Protein AF-K2FK42-F1 (afdb_monomer_lite)

Structure (mmCIF, N/CA/C/O backbone):
data_AF-K2FK42-F1
#
_entry.id   AF-K2FK42-F1
#
loop_
_atom_site.group_PDB
_atom_site.id
_atom_site.type_symbol
_atom_site.label_atom_id
_atom_site.label_alt_id
_atom_site.label_comp_id
_atom_site.label_asym_id
_atom_site.label_entity_id
_atom_site.label_seq_id
_atom_site.pdbx_PDB_ins_code
_atom_site.Cartn_x
_atom_site.Cartn_y
_atom_site.Cartn_z
_atom_site.occupancy
_atom_site.B_iso_or_equiv
_atom_site.auth_seq_id
_atom_site.auth_comp_id
_atom_site.auth_asym_id
_atom_site.auth_atom_id
_atom_site.pdbx_PDB_model_num
ATOM 1 N N . MET A 1 1 ? 27.858 84.133 11.901 1.00 58.75 1 MET A N 1
ATOM 2 C CA . MET A 1 1 ? 28.463 82.871 12.394 1.00 58.75 1 MET A CA 1
ATOM 3 C C . MET A 1 1 ? 27.565 81.641 12.184 1.00 58.75 1 MET A C 1
ATOM 5 O O . MET A 1 1 ? 28.055 80.639 11.686 1.00 58.75 1 MET A O 1
ATOM 9 N N . PHE A 1 2 ? 26.251 81.715 12.442 1.00 54.31 2 PHE A N 1
ATOM 10 C CA . PHE A 1 2 ? 25.315 80.573 12.348 1.00 54.31 2 PHE A CA 1
ATOM 11 C C . PHE A 1 2 ? 25.141 79.954 10.935 1.00 54.31 2 PHE A C 1
ATOM 13 O O . PHE A 1 2 ? 25.046 78.738 10.796 1.00 54.31 2 PHE A O 1
ATOM 20 N N . LYS A 1 3 ? 25.197 80.759 9.859 1.00 64.31 3 LYS A N 1
ATOM 21 C CA . LYS A 1 3 ? 25.095 80.268 8.462 1.00 64.31 3 LYS A CA 1
ATOM 22 C C . LYS A 1 3 ? 26.260 79.366 8.021 1.00 64.31 3 LYS A C 1
ATOM 24 O O . LYS A 1 3 ? 26.053 78.464 7.217 1.00 64.31 3 LYS A O 1
ATOM 29 N N . VAL A 1 4 ? 27.466 79.583 8.553 1.00 68.88 4 VAL A N 1
ATOM 30 C CA . VAL A 1 4 ? 28.652 78.774 8.204 1.00 68.88 4 VAL A CA 1
ATOM 31 C C . VAL A 1 4 ? 28.586 77.399 8.876 1.00 68.88 4 VAL A C 1
ATOM 33 O O . VAL A 1 4 ? 28.977 76.399 8.282 1.00 68.88 4 VAL A O 1
ATOM 36 N N . TRP A 1 5 ? 28.011 77.327 10.079 1.00 64.44 5 TRP A N 1
ATOM 37 C CA . TRP A 1 5 ? 27.830 76.072 10.811 1.00 64.44 5 TRP A CA 1
ATOM 38 C C . TRP A 1 5 ? 26.739 75.179 10.186 1.00 64.44 5 TRP A C 1
ATOM 40 O O . TRP A 1 5 ? 26.959 73.985 9.996 1.00 64.44 5 TRP A O 1
ATOM 50 N N . LEU A 1 6 ? 25.621 75.766 9.737 1.00 60.03 6 LEU A N 1
ATOM 51 C CA . LEU A 1 6 ? 24.547 75.047 9.025 1.00 60.03 6 LEU A CA 1
ATOM 52 C C . LEU A 1 6 ? 24.986 74.476 7.664 1.00 60.03 6 LEU A C 1
ATOM 54 O O . LEU A 1 6 ? 24.571 73.380 7.294 1.00 60.03 6 LEU A O 1
ATOM 58 N N . SER A 1 7 ? 25.867 75.177 6.942 1.00 66.06 7 SER A N 1
ATOM 59 C CA . SER A 1 7 ? 26.466 74.675 5.695 1.00 66.06 7 SER A CA 1
ATOM 60 C C . SER A 1 7 ? 27.327 73.424 5.933 1.00 66.06 7 SER A C 1
ATOM 62 O O . SER A 1 7 ? 27.249 72.447 5.188 1.00 66.06 7 SER A O 1
ATOM 64 N N . LYS A 1 8 ? 28.086 73.403 7.037 1.00 61.00 8 LYS A N 1
ATOM 65 C CA . LYS A 1 8 ? 28.980 72.288 7.378 1.00 61.00 8 LYS A CA 1
ATOM 66 C C . LYS A 1 8 ? 28.218 71.023 7.801 1.00 61.00 8 LYS A C 1
ATOM 68 O O . LYS A 1 8 ? 28.652 69.922 7.480 1.00 61.00 8 LYS A O 1
ATOM 73 N N . ILE A 1 9 ? 27.057 71.169 8.447 1.00 57.62 9 ILE A N 1
ATOM 74 C CA . ILE A 1 9 ? 26.177 70.040 8.805 1.00 57.62 9 ILE A CA 1
ATOM 75 C C . ILE A 1 9 ? 25.480 69.458 7.571 1.00 57.62 9 ILE A C 1
ATOM 77 O O . ILE A 1 9 ? 25.393 68.239 7.442 1.00 57.62 9 ILE A O 1
ATOM 81 N N . LYS A 1 10 ? 25.047 70.303 6.627 1.00 60.12 10 LYS A N 1
ATOM 82 C CA . LYS A 1 10 ? 24.381 69.841 5.401 1.00 60.12 10 LYS A CA 1
ATOM 83 C C . LYS A 1 10 ? 25.317 69.021 4.502 1.00 60.12 10 LYS A C 1
ATOM 85 O O . LYS A 1 10 ? 24.890 68.014 3.949 1.00 60.12 10 LYS A O 1
ATOM 90 N N . ASN A 1 11 ? 26.596 69.395 4.417 1.00 58.19 11 ASN A N 1
ATOM 91 C CA . ASN A 1 11 ? 27.578 68.638 3.632 1.00 58.19 11 ASN A CA 1
ATOM 92 C C . ASN A 1 11 ? 27.953 67.291 4.269 1.00 58.19 11 ASN A C 1
ATOM 94 O O . ASN A 1 11 ? 28.189 66.334 3.538 1.00 58.19 11 ASN A O 1
ATOM 98 N N . ASN A 1 12 ? 27.950 67.181 5.602 1.00 54.19 12 ASN A N 1
ATOM 99 C CA . ASN A 1 12 ? 28.181 65.898 6.273 1.00 54.19 12 ASN A CA 1
ATOM 100 C C . ASN A 1 12 ? 26.984 64.944 6.141 1.00 54.19 12 ASN A C 1
ATOM 102 O O . ASN A 1 12 ? 27.193 63.740 6.046 1.00 54.19 12 ASN A O 1
ATOM 106 N N . LEU A 1 13 ? 25.751 65.464 6.078 1.00 55.78 13 LEU A N 1
ATOM 107 C CA . LEU A 1 13 ? 24.554 64.642 5.868 1.00 55.78 13 LEU A CA 1
ATOM 108 C C . LEU A 1 13 ? 24.556 63.987 4.473 1.00 55.78 13 LEU A C 1
ATOM 110 O O . LEU A 1 13 ? 24.329 62.790 4.352 1.00 55.78 13 LEU A O 1
ATOM 114 N N . ILE A 1 14 ? 24.941 64.743 3.438 1.00 67.31 14 ILE A N 1
ATOM 115 C CA . ILE A 1 14 ? 25.047 64.239 2.056 1.00 67.31 14 ILE A CA 1
ATOM 116 C C . ILE A 1 14 ? 26.141 63.162 1.931 1.00 67.31 14 ILE A C 1
ATOM 118 O O . ILE A 1 14 ? 26.001 62.210 1.166 1.00 67.31 14 ILE A O 1
ATOM 122 N N . LEU A 1 15 ? 27.227 63.278 2.701 1.00 60.28 15 LEU A N 1
ATOM 123 C CA . LEU A 1 15 ? 28.328 62.309 2.689 1.00 60.28 15 LEU A CA 1
ATOM 124 C C . LEU A 1 15 ? 27.934 60.965 3.331 1.00 60.28 15 LEU A C 1
ATOM 126 O O . LEU A 1 15 ? 28.360 59.912 2.857 1.00 60.28 15 LEU A O 1
ATOM 130 N N . VAL A 1 16 ? 27.086 60.992 4.364 1.00 64.81 16 VAL A N 1
ATOM 131 C CA . VAL A 1 16 ? 26.538 59.785 5.012 1.00 64.81 16 VAL A CA 1
ATOM 132 C C . VAL A 1 16 ? 25.521 59.082 4.103 1.00 64.81 16 VAL A C 1
ATOM 134 O O . VAL A 1 16 ? 25.531 57.851 4.007 1.00 64.81 16 VAL A O 1
ATOM 137 N N . ASP A 1 17 ? 24.719 59.839 3.353 1.00 65.12 17 ASP A N 1
ATOM 138 C CA . ASP A 1 17 ? 23.766 59.275 2.390 1.00 65.12 17 ASP A CA 1
ATOM 139 C C . ASP A 1 17 ? 24.481 58.586 1.212 1.00 65.12 17 ASP A C 1
ATOM 141 O O . ASP A 1 17 ? 24.110 57.483 0.816 1.00 65.12 17 ASP A O 1
ATOM 145 N N .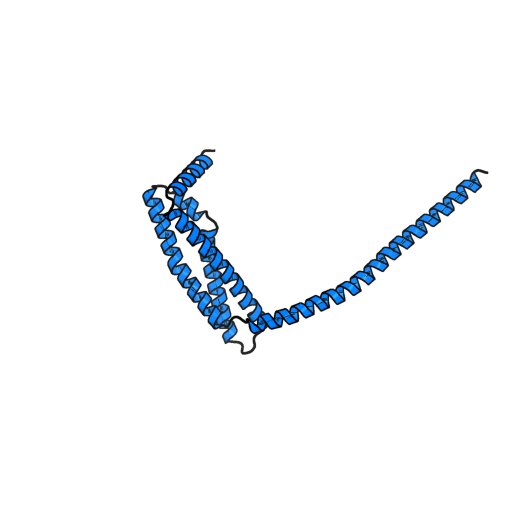 ILE A 1 18 ? 25.580 59.152 0.701 1.00 69.56 18 ILE A N 1
ATOM 146 C CA . ILE A 1 18 ? 26.355 58.526 -0.389 1.00 69.56 18 ILE A CA 1
ATOM 147 C C . ILE A 1 18 ? 27.071 57.249 0.084 1.00 69.56 18 ILE A C 1
ATOM 149 O O . ILE A 1 18 ? 27.090 56.250 -0.639 1.00 69.56 18 ILE A O 1
ATOM 153 N N . LEU A 1 19 ? 27.628 57.243 1.301 1.00 61.00 19 LEU A N 1
ATOM 154 C CA . LEU A 1 19 ? 28.293 56.059 1.860 1.00 61.00 19 LEU A CA 1
ATOM 155 C C . LEU A 1 19 ? 27.307 54.924 2.172 1.00 61.00 19 LEU A C 1
ATOM 157 O O . LEU A 1 19 ? 27.631 53.762 1.934 1.00 61.00 19 LEU A O 1
ATOM 161 N N . SER A 1 20 ? 26.096 55.239 2.641 1.00 64.81 20 SER A N 1
ATOM 162 C CA . SER A 1 20 ? 25.061 54.227 2.903 1.00 64.81 20 SER A CA 1
ATOM 163 C C . SER A 1 20 ? 24.497 53.614 1.616 1.00 64.81 20 SER A C 1
ATOM 165 O O . SER A 1 20 ? 24.328 52.395 1.542 1.00 64.81 20 SER A O 1
ATOM 167 N N . VAL A 1 21 ? 24.305 54.417 0.562 1.00 69.81 21 VAL A N 1
ATOM 168 C CA . VAL A 1 21 ? 23.895 53.927 -0.765 1.00 69.81 21 VAL A CA 1
ATOM 169 C C . VAL A 1 21 ? 24.997 53.078 -1.408 1.00 69.81 21 VAL A C 1
ATOM 171 O O . VAL A 1 21 ? 24.703 52.027 -1.979 1.00 69.81 21 VAL A O 1
ATOM 174 N N . GLY A 1 22 ? 26.269 53.463 -1.258 1.00 67.25 22 GLY A N 1
ATOM 175 C CA . GLY A 1 22 ? 27.410 52.662 -1.711 1.00 67.25 22 GLY A CA 1
ATOM 176 C C . GLY A 1 22 ? 27.521 51.311 -0.996 1.00 67.25 22 GLY A C 1
ATOM 177 O O . GLY A 1 22 ? 27.796 50.298 -1.638 1.00 67.25 22 GLY A O 1
ATOM 178 N N . PHE A 1 23 ? 27.240 51.267 0.311 1.00 58.00 23 PHE A N 1
ATOM 179 C CA . PHE A 1 23 ? 27.253 50.028 1.096 1.00 58.00 23 PHE A CA 1
ATOM 180 C C . PHE A 1 23 ? 26.087 49.097 0.728 1.00 58.00 23 PHE A C 1
ATOM 182 O O . PHE A 1 23 ? 26.283 47.889 0.608 1.00 58.00 23 PHE A O 1
ATOM 189 N N . LEU A 1 24 ? 24.894 49.646 0.466 1.00 62.97 24 LEU A N 1
ATOM 190 C CA . LEU A 1 24 ? 23.736 48.877 -0.006 1.00 62.97 24 LEU A CA 1
ATOM 191 C C . LEU A 1 24 ? 23.936 48.336 -1.427 1.00 62.97 24 LEU A C 1
ATOM 193 O O . LEU A 1 24 ? 23.631 47.173 -1.676 1.00 62.97 24 LEU A O 1
ATOM 197 N N . LEU A 1 25 ? 24.508 49.126 -2.342 1.00 60.31 25 LEU A N 1
ATOM 198 C CA . LEU A 1 25 ? 24.865 48.652 -3.684 1.00 60.31 25 LEU A CA 1
ATOM 199 C C . LEU A 1 25 ? 25.958 47.580 -3.625 1.00 60.31 25 LEU A C 1
ATOM 201 O O . LEU A 1 25 ? 25.828 46.551 -4.280 1.00 60.31 25 LEU A O 1
ATOM 205 N N . GLY A 1 26 ? 26.987 47.762 -2.793 1.00 61.75 26 GLY A N 1
ATOM 206 C CA . GLY A 1 26 ? 28.015 46.745 -2.562 1.00 61.75 26 GLY A CA 1
ATOM 207 C C . GLY A 1 26 ? 27.447 45.439 -1.996 1.00 61.75 26 GLY A C 1
ATOM 208 O O . GLY A 1 26 ? 27.859 44.361 -2.417 1.00 61.75 26 GLY A O 1
ATOM 209 N N . TYR A 1 27 ? 26.453 45.517 -1.106 1.00 57.97 27 TYR A N 1
ATOM 210 C CA . TYR A 1 27 ? 25.783 44.342 -0.543 1.00 57.97 27 TYR A CA 1
ATOM 211 C C . TYR A 1 27 ? 24.894 43.631 -1.575 1.00 57.97 27 TYR A C 1
ATOM 213 O O . TYR A 1 27 ? 24.936 42.410 -1.671 1.00 57.97 27 TYR A O 1
ATOM 221 N N . VAL A 1 28 ? 24.149 44.377 -2.402 1.00 60.56 28 VAL A N 1
ATOM 222 C CA . VAL A 1 28 ? 23.282 43.820 -3.459 1.00 60.56 28 VAL A CA 1
ATOM 223 C C . VAL A 1 28 ? 24.096 43.190 -4.597 1.00 60.56 28 VAL A C 1
ATOM 225 O O . VAL A 1 28 ? 23.759 42.098 -5.050 1.00 60.56 28 VAL A O 1
ATOM 228 N N . PHE A 1 29 ? 25.197 43.820 -5.022 1.00 54.62 29 PHE A N 1
ATOM 229 C CA . PHE A 1 29 ? 26.087 43.275 -6.057 1.00 54.62 29 PHE A CA 1
ATOM 230 C C . PHE A 1 29 ? 27.025 42.171 -5.537 1.00 54.62 29 PHE A C 1
ATOM 232 O O . PHE A 1 29 ? 27.424 41.298 -6.303 1.00 54.62 29 PHE A O 1
ATOM 239 N N . GLY A 1 30 ? 27.364 42.168 -4.244 1.00 52.56 30 GLY A N 1
ATOM 240 C CA . GLY A 1 30 ? 28.143 41.094 -3.619 1.00 52.56 30 GLY A CA 1
ATOM 241 C C . GLY A 1 30 ? 27.338 39.807 -3.399 1.00 52.56 30 GLY A C 1
ATOM 242 O O . GLY A 1 30 ? 27.891 38.712 -3.499 1.00 52.56 30 GLY A O 1
ATOM 243 N N . TYR A 1 31 ? 26.027 39.918 -3.148 1.00 53.06 31 TYR A N 1
ATOM 244 C CA . TYR A 1 31 ? 25.146 38.764 -2.924 1.00 53.06 31 TYR A CA 1
ATOM 245 C C . TYR A 1 31 ? 24.837 37.983 -4.209 1.00 53.06 31 TYR A C 1
ATOM 247 O O . TYR A 1 31 ? 24.724 36.758 -4.160 1.00 53.06 31 TYR A O 1
ATOM 255 N N . SER A 1 32 ? 24.741 38.654 -5.362 1.00 53.81 32 SER A N 1
ATOM 256 C CA . SER A 1 32 ? 24.444 37.985 -6.637 1.00 53.81 32 SER A CA 1
ATOM 257 C C . SER A 1 32 ? 25.579 37.057 -7.081 1.00 53.81 32 SER A C 1
ATOM 259 O O . SER A 1 32 ? 25.332 35.910 -7.440 1.00 53.81 32 SER A O 1
ATOM 261 N N . HIS A 1 33 ? 26.835 37.491 -6.945 1.00 53.12 33 HIS A N 1
ATOM 262 C CA . HIS A 1 33 ? 27.987 36.695 -7.380 1.00 53.12 33 HIS A CA 1
ATOM 263 C C . HIS A 1 33 ? 28.309 35.512 -6.440 1.00 53.12 33 HIS A C 1
ATOM 265 O O . HIS A 1 33 ? 28.909 34.519 -6.865 1.00 53.12 33 HIS A O 1
ATOM 271 N N . PHE A 1 34 ? 27.905 35.596 -5.165 1.00 49.03 34 PHE A N 1
ATOM 272 C CA . PHE A 1 34 ? 28.022 34.501 -4.194 1.00 49.03 34 PHE A CA 1
ATOM 273 C C . PHE A 1 34 ? 26.945 33.423 -4.412 1.00 49.03 34 PHE A C 1
ATOM 275 O O . PHE A 1 34 ? 27.245 32.232 -4.316 1.00 49.03 34 PHE A O 1
ATOM 282 N N . PHE A 1 35 ? 25.717 33.821 -4.768 1.00 49.38 35 PHE A N 1
ATOM 283 C CA . PHE A 1 35 ? 24.639 32.884 -5.104 1.00 49.38 35 PHE A CA 1
ATOM 284 C C . PHE A 1 35 ? 24.876 32.155 -6.430 1.00 49.38 35 PHE A C 1
ATOM 286 O O . PHE A 1 35 ? 24.636 30.949 -6.492 1.00 49.38 35 PHE A O 1
ATOM 293 N N . ASP A 1 36 ? 25.422 32.828 -7.446 1.00 56.00 36 ASP A N 1
ATOM 294 C CA . ASP A 1 36 ? 25.723 32.180 -8.728 1.00 56.00 36 ASP A CA 1
ATOM 295 C C . ASP A 1 36 ? 26.762 31.058 -8.561 1.00 56.00 36 ASP A C 1
ATOM 297 O O . ASP A 1 36 ? 26.517 29.928 -8.982 1.00 56.00 36 ASP A O 1
ATOM 301 N N . ASN A 1 37 ? 27.858 31.294 -7.832 1.00 51.81 37 ASN A N 1
ATOM 302 C CA . ASN A 1 37 ? 28.892 30.270 -7.630 1.00 51.81 37 ASN A CA 1
ATOM 303 C C . ASN A 1 37 ? 28.492 29.149 -6.649 1.00 51.81 37 ASN A C 1
ATOM 305 O O . ASN A 1 37 ? 28.916 28.006 -6.838 1.00 51.81 37 ASN A O 1
ATOM 309 N N . MET A 1 38 ? 27.666 29.422 -5.627 1.00 51.03 38 MET A N 1
ATOM 310 C CA . MET A 1 38 ? 27.111 28.352 -4.780 1.00 51.03 38 MET A CA 1
ATOM 311 C C . MET A 1 38 ? 26.075 27.503 -5.524 1.00 51.03 38 MET A C 1
ATOM 313 O O . MET A 1 38 ? 26.017 26.294 -5.298 1.00 51.03 38 MET A O 1
ATOM 317 N N . SER A 1 39 ? 25.281 28.101 -6.419 1.00 56.09 39 SER A N 1
ATOM 318 C CA . SER A 1 39 ? 24.260 27.372 -7.177 1.00 56.09 39 SER A CA 1
ATOM 319 C C . SER A 1 39 ? 24.873 26.329 -8.115 1.00 56.09 39 SER A C 1
ATOM 321 O O . SER A 1 39 ? 24.405 25.193 -8.141 1.00 56.09 39 SER A O 1
ATOM 323 N N . VAL A 1 40 ? 25.971 26.660 -8.806 1.00 58.00 40 VAL A N 1
ATOM 324 C CA . VAL A 1 40 ? 26.637 25.744 -9.748 1.00 58.00 40 VAL A CA 1
ATOM 325 C C . VAL A 1 40 ? 27.282 24.568 -9.008 1.00 58.00 40 VAL A C 1
ATOM 327 O O . VAL A 1 40 ? 27.047 23.416 -9.368 1.00 58.00 40 VAL A O 1
ATOM 330 N N . HIS A 1 41 ? 27.993 24.819 -7.903 1.00 59.44 41 HIS A N 1
ATOM 331 C CA . HIS A 1 41 ? 28.591 23.743 -7.105 1.00 59.44 41 HIS A CA 1
ATOM 332 C C . HIS A 1 41 ? 27.553 22.858 -6.398 1.00 59.44 41 HIS A C 1
ATOM 334 O O . HIS A 1 41 ? 27.746 21.646 -6.302 1.00 59.44 41 HIS A O 1
ATOM 340 N N . PHE A 1 42 ? 26.443 23.426 -5.917 1.00 58.78 42 PHE A N 1
ATOM 341 C CA . PHE A 1 42 ? 25.361 22.647 -5.312 1.00 58.78 42 PHE A CA 1
ATOM 342 C C . PHE A 1 42 ? 24.630 21.788 -6.353 1.00 58.78 42 PHE A C 1
ATOM 344 O O . PHE A 1 42 ? 24.326 20.625 -6.084 1.00 58.78 42 PHE A O 1
ATOM 351 N N . LEU A 1 43 ? 24.409 22.319 -7.561 1.00 57.41 43 LEU A N 1
ATOM 352 C CA . LEU A 1 43 ? 23.848 21.559 -8.677 1.00 57.41 43 LEU A CA 1
ATOM 353 C C . LEU A 1 43 ? 24.774 20.419 -9.105 1.00 57.41 43 LEU A C 1
ATOM 355 O O . LEU A 1 43 ? 24.288 19.308 -9.294 1.00 57.41 43 LEU A O 1
ATOM 359 N N . ASP A 1 44 ? 26.087 20.633 -9.173 1.00 66.69 44 ASP A N 1
ATOM 360 C CA . ASP A 1 44 ? 27.042 19.571 -9.511 1.00 66.69 44 ASP A CA 1
ATOM 361 C C . ASP A 1 44 ? 27.084 18.462 -8.453 1.00 66.69 44 ASP A C 1
ATOM 363 O O . ASP A 1 44 ? 27.107 17.279 -8.802 1.00 66.69 44 ASP A O 1
ATOM 367 N N . VAL A 1 45 ? 27.002 18.814 -7.164 1.00 66.81 45 VAL A N 1
ATOM 368 C CA . VAL A 1 45 ? 26.885 17.844 -6.060 1.00 66.81 45 VAL A CA 1
ATOM 369 C C . VAL A 1 45 ? 25.561 17.076 -6.141 1.00 66.81 45 VAL A C 1
ATOM 371 O O . VAL A 1 45 ? 25.549 15.854 -5.981 1.00 66.81 45 VAL A O 1
ATOM 374 N N . ILE A 1 46 ? 24.445 17.743 -6.452 1.00 61.00 46 ILE A N 1
ATOM 375 C CA . ILE A 1 46 ? 23.153 17.077 -6.682 1.00 61.00 46 ILE A CA 1
ATOM 376 C C . ILE A 1 46 ? 23.226 16.147 -7.896 1.00 61.00 46 ILE A C 1
ATOM 378 O O . ILE A 1 46 ? 22.752 15.017 -7.822 1.00 61.00 46 ILE A O 1
ATOM 382 N N . ILE A 1 47 ? 23.842 16.574 -8.999 1.00 65.50 47 ILE A N 1
ATOM 383 C CA . ILE A 1 47 ? 23.976 15.778 -10.224 1.00 65.50 47 ILE A CA 1
ATOM 384 C C . ILE A 1 47 ? 24.882 14.563 -9.985 1.00 65.50 47 ILE A C 1
ATOM 386 O O . ILE A 1 47 ? 24.575 13.470 -10.467 1.00 65.50 47 ILE A O 1
ATOM 390 N N . GLN A 1 48 ? 25.969 14.703 -9.220 1.00 68.38 48 GLN A N 1
ATOM 391 C CA . GLN A 1 48 ? 26.816 13.573 -8.822 1.00 68.38 48 GLN A CA 1
ATOM 392 C C . GLN A 1 48 ? 26.057 12.585 -7.933 1.00 68.38 48 GLN A C 1
ATOM 394 O O . GLN A 1 48 ? 26.084 11.380 -8.196 1.00 68.38 48 GLN A O 1
ATOM 399 N N . ASN A 1 49 ? 25.316 13.087 -6.943 1.00 65.50 49 ASN A N 1
ATOM 400 C CA . ASN A 1 49 ? 24.478 12.255 -6.086 1.00 65.50 49 ASN A CA 1
ATOM 401 C C . ASN A 1 49 ? 23.366 11.563 -6.886 1.00 65.50 49 ASN A C 1
ATOM 403 O O . ASN A 1 49 ? 23.117 10.382 -6.675 1.00 65.50 49 ASN A O 1
ATOM 407 N N . LEU A 1 50 ? 22.767 12.233 -7.876 1.00 62.44 50 LEU A N 1
ATOM 408 C CA . LEU A 1 50 ? 21.793 11.644 -8.79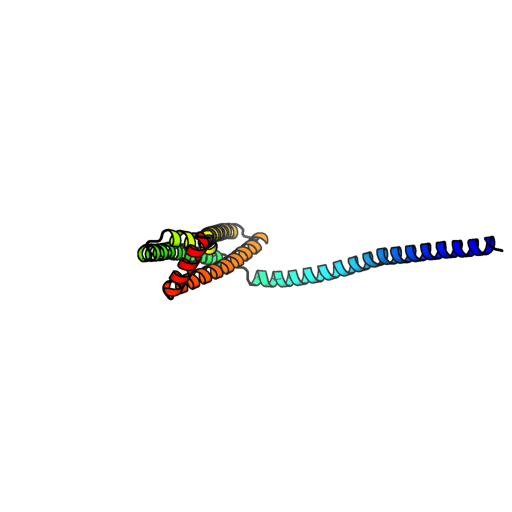8 1.00 62.44 50 LEU A CA 1
ATOM 409 C C . LEU A 1 50 ? 22.405 10.553 -9.683 1.00 62.44 50 LEU A C 1
ATOM 411 O O . LEU A 1 50 ? 21.727 9.571 -9.974 1.00 62.44 50 LEU A O 1
ATOM 415 N N . LYS A 1 51 ? 23.671 10.676 -10.105 1.00 65.69 51 LYS A N 1
ATOM 416 C CA . LYS A 1 51 ? 24.366 9.622 -10.868 1.00 65.69 51 LYS A CA 1
ATOM 417 C C . LYS A 1 51 ? 24.620 8.379 -10.015 1.00 65.69 51 LYS A C 1
ATOM 419 O O . LYS A 1 51 ? 24.367 7.273 -10.491 1.00 65.69 51 LYS A O 1
ATOM 424 N N . LEU A 1 52 ? 25.050 8.553 -8.763 1.00 62.06 52 LEU A N 1
ATOM 425 C CA . LEU A 1 52 ? 25.177 7.448 -7.805 1.00 62.06 52 LEU A CA 1
ATOM 426 C C . LEU A 1 52 ? 23.812 6.811 -7.511 1.00 62.06 52 LEU A C 1
ATOM 428 O O . LEU A 1 52 ? 23.680 5.589 -7.556 1.00 62.06 52 LEU A O 1
ATOM 432 N N . PHE A 1 53 ? 22.777 7.631 -7.317 1.00 62.62 53 PHE A N 1
ATOM 433 C CA . PHE A 1 53 ? 21.411 7.166 -7.088 1.00 62.62 53 PHE A CA 1
ATOM 434 C C . PHE A 1 53 ? 20.865 6.399 -8.297 1.00 62.62 53 PHE A C 1
ATOM 436 O O . PHE A 1 53 ? 20.300 5.324 -8.141 1.00 62.62 53 PHE A O 1
ATOM 443 N N . LYS A 1 54 ? 21.112 6.878 -9.521 1.00 63.09 54 LYS A N 1
ATOM 444 C CA . LYS A 1 54 ? 20.746 6.178 -10.759 1.00 63.09 54 LYS A CA 1
ATOM 445 C C . LYS A 1 54 ? 21.452 4.823 -10.875 1.00 63.09 54 LYS A C 1
ATOM 447 O O . LYS A 1 54 ? 20.818 3.864 -11.298 1.00 63.09 54 LYS A O 1
ATOM 452 N N . GLY A 1 55 ? 22.721 4.727 -10.471 1.00 61.59 55 GLY A N 1
ATOM 453 C CA . GLY A 1 55 ? 23.455 3.457 -10.420 1.00 61.59 55 GLY A CA 1
ATOM 454 C C . GLY A 1 55 ? 22.811 2.442 -9.471 1.00 61.59 55 GLY A C 1
ATOM 455 O O . GLY A 1 55 ? 22.587 1.297 -9.856 1.00 61.59 55 GLY A O 1
ATOM 456 N N . ILE A 1 56 ? 22.426 2.883 -8.270 1.00 62.78 56 ILE A N 1
ATOM 457 C CA . ILE A 1 56 ? 21.716 2.046 -7.288 1.00 62.78 56 ILE A CA 1
ATOM 458 C C . ILE A 1 56 ? 20.325 1.647 -7.810 1.00 62.78 56 ILE A C 1
ATOM 460 O O . ILE A 1 56 ? 19.947 0.481 -7.727 1.00 62.78 56 ILE A O 1
ATOM 464 N N . LEU A 1 57 ? 19.578 2.579 -8.409 1.00 58.91 57 LEU A N 1
ATOM 465 C CA . LEU A 1 57 ? 18.230 2.327 -8.933 1.00 58.91 57 LEU A CA 1
ATOM 466 C C . LEU A 1 57 ? 18.201 1.339 -10.107 1.00 58.91 57 LEU A C 1
ATOM 468 O O . LEU A 1 57 ? 17.222 0.612 -10.251 1.00 58.91 57 LEU A O 1
ATOM 472 N N . VAL A 1 58 ? 19.244 1.315 -10.944 1.00 60.75 58 VAL A N 1
ATOM 473 C CA . VAL A 1 58 ? 19.375 0.336 -12.038 1.00 60.75 58 VAL A CA 1
ATOM 474 C C . VAL A 1 58 ? 19.751 -1.041 -11.489 1.00 60.75 58 VAL A C 1
ATOM 476 O O . VAL A 1 58 ? 19.245 -2.048 -11.973 1.00 60.75 58 VAL A O 1
ATOM 479 N N . MET A 1 59 ? 20.589 -1.099 -10.450 1.00 57.66 59 MET A N 1
ATOM 480 C CA . MET A 1 59 ? 20.977 -2.364 -9.818 1.00 57.66 59 MET A CA 1
ATOM 481 C C . MET A 1 59 ? 19.816 -3.023 -9.052 1.00 57.66 59 MET A C 1
ATOM 483 O O . MET A 1 59 ? 19.745 -4.246 -8.987 1.00 57.66 59 MET A O 1
ATOM 487 N N . PHE A 1 60 ? 18.888 -2.220 -8.522 1.00 58.56 60 PHE A N 1
ATOM 488 C CA . PHE A 1 60 ? 17.680 -2.669 -7.818 1.00 58.56 60 PHE A CA 1
ATOM 489 C C . PHE A 1 60 ? 16.401 -2.514 -8.651 1.00 58.56 60 PHE A C 1
ATOM 491 O O . PHE A 1 60 ? 15.318 -2.328 -8.097 1.00 58.56 60 PHE A O 1
ATOM 498 N N . GLN A 1 61 ? 16.497 -2.556 -9.981 1.00 64.69 61 GLN A N 1
ATOM 499 C CA . GLN A 1 61 ? 15.316 -2.400 -10.820 1.00 64.69 61 GLN A CA 1
ATOM 500 C C . GLN A 1 61 ? 14.301 -3.520 -10.513 1.00 64.69 61 GLN A C 1
ATOM 502 O O . GLN A 1 61 ? 14.653 -4.697 -10.633 1.00 64.69 61 GLN A O 1
ATOM 507 N N . PRO A 1 62 ? 13.049 -3.186 -10.137 1.00 64.94 62 PRO A N 1
ATOM 508 C CA . PRO A 1 62 ? 12.026 -4.193 -9.898 1.00 64.94 62 PRO A CA 1
ATOM 509 C C . PRO A 1 62 ? 11.840 -5.020 -11.171 1.00 64.94 62 PRO A C 1
ATOM 511 O O . PRO A 1 62 ? 11.472 -4.475 -12.218 1.00 64.94 62 PRO A O 1
ATOM 514 N N . ASN A 1 63 ? 12.140 -6.321 -11.099 1.00 70.94 63 ASN A N 1
ATOM 515 C CA . ASN A 1 63 ? 11.910 -7.238 -12.212 1.00 70.94 63 ASN A CA 1
ATOM 516 C C . ASN A 1 63 ? 10.415 -7.158 -12.568 1.00 70.94 63 ASN A C 1
ATOM 518 O O . ASN A 1 63 ? 9.590 -7.161 -11.656 1.00 70.94 63 ASN A O 1
ATOM 522 N N . PRO A 1 64 ? 10.009 -7.086 -13.844 1.00 72.00 64 PRO A N 1
ATOM 523 C CA . PRO A 1 64 ? 8.600 -7.200 -14.189 1.00 72.00 64 PRO A CA 1
ATOM 524 C C . PRO A 1 64 ? 7.896 -8.396 -13.523 1.00 72.00 64 PRO A C 1
ATOM 526 O O . PRO A 1 64 ? 6.681 -8.329 -13.345 1.00 72.00 64 PRO A O 1
ATOM 529 N N . ASP A 1 65 ? 8.585 -9.488 -13.165 1.00 78.56 65 ASP A N 1
ATOM 530 C CA . ASP A 1 65 ? 7.971 -10.609 -12.425 1.00 78.56 65 ASP A CA 1
ATOM 531 C C . ASP A 1 65 ? 7.514 -10.195 -11.016 1.00 78.56 65 ASP A C 1
ATOM 533 O O . ASP A 1 65 ? 6.421 -10.560 -10.593 1.00 78.56 65 ASP A O 1
ATOM 537 N N . PHE A 1 66 ? 8.254 -9.294 -10.361 1.00 80.94 66 PHE A N 1
ATOM 538 C CA . PHE A 1 66 ? 7.875 -8.712 -9.072 1.00 80.94 66 PHE A CA 1
ATOM 539 C C . PHE A 1 66 ? 6.536 -7.961 -9.138 1.00 80.94 66 PHE A C 1
ATOM 541 O O . PHE A 1 66 ? 5.746 -8.035 -8.203 1.00 80.94 66 PHE A O 1
ATOM 548 N N . LEU A 1 67 ? 6.235 -7.265 -10.244 1.00 82.25 67 LEU A N 1
ATOM 549 C CA . LEU A 1 67 ? 4.941 -6.582 -10.408 1.00 82.25 67 LEU A CA 1
ATOM 550 C C . LEU A 1 67 ? 3.770 -7.579 -10.437 1.00 82.25 67 LEU A C 1
ATOM 552 O O . LEU A 1 67 ? 2.691 -7.278 -9.928 1.00 82.25 67 LEU A O 1
ATOM 556 N N . SER A 1 68 ? 3.987 -8.768 -11.011 1.00 83.56 68 SER A N 1
ATOM 557 C CA . SER A 1 68 ? 2.993 -9.845 -11.014 1.00 83.56 68 SER A CA 1
ATOM 558 C C . SER A 1 68 ? 2.805 -10.432 -9.616 1.00 83.56 68 SER A C 1
ATOM 560 O O . SER A 1 68 ? 1.670 -10.661 -9.201 1.00 83.56 68 SER A O 1
ATOM 562 N N . ASP A 1 69 ? 3.898 -10.631 -8.878 1.00 84.44 69 ASP A N 1
ATOM 563 C CA . ASP A 1 69 ? 3.857 -11.132 -7.501 1.00 84.44 69 ASP A CA 1
ATOM 564 C C . ASP A 1 69 ? 3.124 -10.160 -6.567 1.00 84.44 69 ASP A C 1
ATOM 566 O O . ASP A 1 69 ? 2.297 -10.582 -5.757 1.00 84.44 69 ASP A O 1
ATOM 570 N N . VAL A 1 70 ? 3.365 -8.852 -6.721 1.00 86.25 70 VAL A N 1
ATOM 571 C CA . VAL A 1 70 ? 2.645 -7.793 -5.997 1.00 86.25 70 VAL A CA 1
ATOM 572 C C . VAL A 1 70 ? 1.147 -7.866 -6.279 1.00 86.25 70 VAL A C 1
ATOM 574 O O . VAL A 1 70 ? 0.355 -7.940 -5.340 1.00 86.25 70 VAL A O 1
ATOM 577 N N . ALA A 1 71 ? 0.748 -7.913 -7.554 1.00 86.88 71 ALA A N 1
ATOM 578 C CA . ALA A 1 71 ? -0.661 -7.994 -7.927 1.00 86.88 71 ALA A CA 1
ATOM 579 C C . ALA A 1 71 ? -1.333 -9.267 -7.379 1.00 86.88 71 ALA A C 1
ATOM 581 O O . ALA A 1 71 ? -2.456 -9.208 -6.876 1.00 86.88 71 ALA A O 1
ATOM 582 N N . ALA A 1 72 ? -0.643 -10.412 -7.433 1.00 87.81 72 ALA A N 1
ATOM 583 C CA . ALA A 1 72 ? -1.141 -11.677 -6.900 1.00 87.81 72 ALA A CA 1
ATOM 584 C C . ALA A 1 72 ? -1.299 -11.641 -5.371 1.00 87.81 72 ALA A C 1
ATOM 586 O O . ALA A 1 72 ? -2.333 -12.064 -4.848 1.00 87.81 72 ALA A O 1
ATOM 587 N N . PHE A 1 73 ? -0.309 -11.102 -4.652 1.00 88.44 73 PHE A N 1
ATOM 588 C CA . PHE A 1 73 ? -0.377 -10.932 -3.202 1.00 88.44 73 PHE A CA 1
ATOM 589 C C . PHE A 1 73 ? -1.533 -10.015 -2.801 1.00 88.44 73 PHE A C 1
ATOM 591 O O . PHE A 1 73 ? -2.328 -10.368 -1.932 1.00 88.44 73 PHE A O 1
ATOM 598 N N . GLU A 1 74 ? -1.664 -8.853 -3.438 1.00 85.88 74 GLU A N 1
ATOM 599 C CA . GLU A 1 74 ? -2.725 -7.900 -3.114 1.00 85.88 74 GLU A CA 1
ATOM 600 C C . GLU A 1 74 ? -4.110 -8.465 -3.424 1.00 85.88 74 GLU A C 1
ATOM 602 O O . GLU A 1 74 ? -5.019 -8.323 -2.607 1.00 85.88 74 GLU A O 1
ATOM 607 N N . ALA A 1 75 ? -4.266 -9.179 -4.541 1.00 88.06 75 ALA A N 1
ATOM 608 C CA . ALA A 1 75 ? -5.504 -9.881 -4.860 1.00 88.06 75 ALA A CA 1
ATOM 609 C C . ALA A 1 75 ? -5.854 -10.935 -3.797 1.00 88.06 75 ALA A C 1
ATO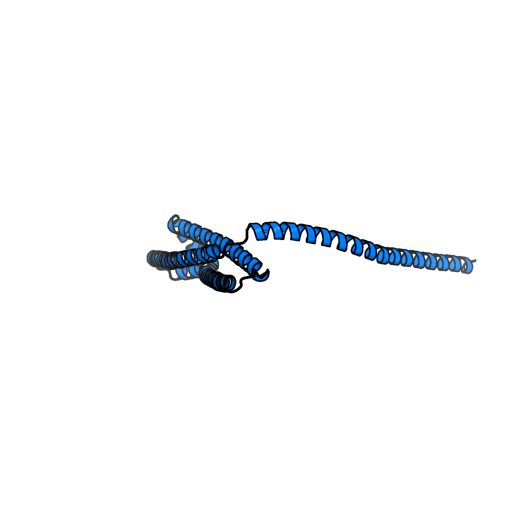M 611 O O . ALA A 1 75 ? -7.008 -11.019 -3.371 1.00 88.06 75 ALA A O 1
ATOM 612 N N . ALA A 1 76 ? -4.865 -11.697 -3.315 1.00 88.44 76 ALA A N 1
ATOM 613 C CA . ALA A 1 76 ? -5.064 -12.649 -2.227 1.00 88.44 76 ALA A CA 1
ATOM 614 C C . ALA A 1 76 ? -5.476 -11.941 -0.927 1.00 88.44 76 ALA A C 1
ATOM 616 O O . ALA A 1 76 ? -6.426 -12.366 -0.269 1.00 88.44 76 ALA A O 1
ATOM 617 N N . VAL A 1 77 ? -4.826 -10.828 -0.574 1.00 85.88 77 VAL A N 1
ATOM 618 C CA . VAL A 1 77 ? -5.207 -10.039 0.603 1.00 85.88 77 VAL A CA 1
ATOM 619 C C . VAL A 1 77 ? -6.643 -9.545 0.482 1.00 85.88 77 VAL A C 1
ATOM 621 O O . VAL A 1 77 ? -7.401 -9.705 1.430 1.00 85.88 77 VAL A O 1
ATOM 624 N N . VAL A 1 78 ? -7.051 -8.993 -0.661 1.00 85.38 78 VAL A N 1
ATOM 625 C CA . VAL A 1 78 ? -8.439 -8.560 -0.891 1.00 85.38 78 VAL A CA 1
ATOM 626 C C . VAL A 1 78 ? -9.408 -9.733 -0.702 1.00 85.38 78 VAL A C 1
ATOM 628 O O . VAL A 1 78 ? -10.406 -9.596 0.009 1.00 85.38 78 VAL A O 1
ATOM 631 N N . ALA A 1 79 ? -9.087 -10.894 -1.279 1.00 87.31 79 ALA A N 1
ATOM 632 C CA . ALA A 1 79 ? -9.917 -12.092 -1.214 1.00 87.31 79 ALA A CA 1
ATOM 633 C C . ALA A 1 79 ? -10.085 -12.647 0.210 1.00 87.31 79 ALA A C 1
ATOM 635 O O . ALA A 1 79 ? -11.138 -13.198 0.515 1.00 87.31 79 ALA A O 1
ATOM 636 N N . PHE A 1 80 ? -9.091 -12.490 1.089 1.00 83.62 80 PHE A N 1
ATOM 637 C CA . PHE A 1 80 ? -9.184 -12.941 2.483 1.00 83.62 80 PHE A CA 1
ATOM 638 C C . PHE A 1 80 ? -9.708 -11.867 3.434 1.00 83.62 80 PHE A C 1
ATOM 640 O O . PHE A 1 80 ? -10.555 -12.138 4.285 1.00 83.62 80 PHE A O 1
ATOM 647 N N . LEU A 1 81 ? -9.199 -10.646 3.313 1.00 81.62 81 LEU A N 1
ATOM 648 C CA . LEU A 1 81 ? -9.437 -9.579 4.275 1.00 81.62 81 LEU A CA 1
ATOM 649 C C . LEU A 1 81 ? -10.873 -9.057 4.190 1.00 81.62 81 LEU A C 1
ATOM 651 O O . LEU A 1 81 ? -11.462 -8.765 5.228 1.00 81.62 81 LEU A O 1
ATOM 655 N N . ILE A 1 82 ? -11.458 -8.981 2.986 1.00 80.31 82 ILE A N 1
ATOM 656 C CA . ILE A 1 82 ? -12.843 -8.522 2.825 1.00 80.31 82 ILE A CA 1
ATOM 657 C C . ILE A 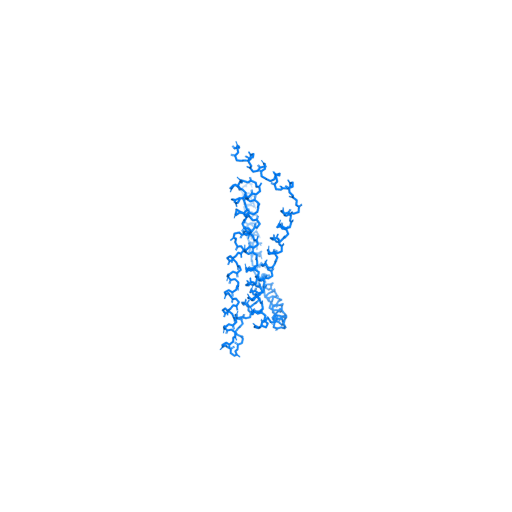1 82 ? -13.823 -9.490 3.506 1.00 80.31 82 ILE A C 1
ATOM 659 O O . ILE A 1 82 ? -14.515 -9.034 4.421 1.00 80.31 82 ILE A O 1
ATOM 663 N N . PRO A 1 83 ? -13.874 -10.800 3.173 1.00 80.50 83 PRO A N 1
ATOM 664 C CA . PRO A 1 83 ? -14.792 -11.723 3.844 1.00 80.50 83 PRO A CA 1
ATOM 665 C C . PRO A 1 83 ? -14.576 -11.777 5.353 1.00 80.50 83 PRO A C 1
ATOM 667 O O . PRO A 1 83 ? -15.540 -11.726 6.112 1.00 80.50 83 PRO A O 1
ATOM 670 N N . LEU A 1 84 ? -13.315 -11.800 5.795 1.00 78.88 84 LEU A N 1
ATOM 671 C CA . LEU A 1 84 ? -12.976 -11.834 7.214 1.00 78.88 84 LEU A CA 1
ATOM 672 C C . LEU A 1 84 ? -13.463 -10.575 7.945 1.00 78.88 84 LEU A C 1
ATOM 674 O O . LEU A 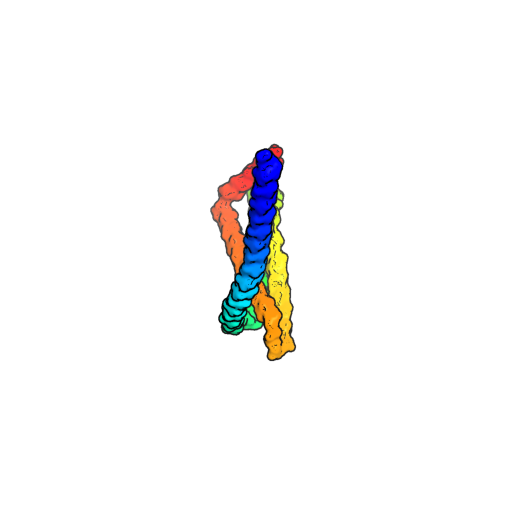1 84 ? -14.008 -10.668 9.043 1.00 78.88 84 LEU A O 1
ATOM 678 N N . SER A 1 85 ? -13.317 -9.397 7.332 1.00 75.56 85 SER A N 1
ATOM 679 C CA . SER A 1 85 ? -13.828 -8.152 7.908 1.00 75.56 85 SER A CA 1
ATOM 680 C C . SER A 1 85 ? -15.352 -8.178 8.061 1.00 75.56 85 SER A C 1
ATOM 682 O O . SER A 1 85 ? -15.855 -7.820 9.124 1.00 75.56 85 SER A O 1
ATOM 684 N N . ILE A 1 86 ? -16.077 -8.683 7.056 1.00 77.81 86 ILE A N 1
ATOM 685 C CA . ILE A 1 86 ? -17.539 -8.815 7.085 1.00 77.81 86 ILE A CA 1
ATOM 686 C C . ILE A 1 86 ? -17.967 -9.814 8.166 1.00 77.81 86 ILE A C 1
ATOM 688 O O . ILE A 1 86 ? -18.875 -9.523 8.941 1.00 77.81 86 ILE A O 1
ATOM 692 N N . GLU A 1 87 ? -17.293 -10.961 8.271 1.00 79.12 87 GLU A N 1
ATOM 693 C CA . GLU A 1 87 ? -17.594 -11.984 9.278 1.00 79.12 87 GLU A CA 1
ATOM 694 C C . GLU A 1 87 ? -17.415 -11.450 10.705 1.00 79.12 87 GLU A C 1
ATOM 696 O O . GLU A 1 87 ? -18.269 -11.664 11.569 1.00 79.12 87 GLU A O 1
ATOM 701 N N . ILE A 1 88 ? -16.325 -10.720 10.961 1.00 74.25 88 ILE A N 1
ATOM 702 C CA . ILE A 1 88 ? -16.067 -10.113 12.271 1.00 74.25 88 ILE A CA 1
ATOM 703 C C . ILE A 1 88 ? -17.143 -9.080 12.599 1.00 74.25 88 ILE A C 1
ATOM 705 O O . ILE A 1 88 ? -17.686 -9.107 13.704 1.00 74.25 88 ILE A O 1
ATOM 709 N N . ILE A 1 89 ? -17.478 -8.200 11.650 1.00 71.38 89 ILE A N 1
ATOM 710 C CA . ILE A 1 89 ? -18.538 -7.200 11.828 1.00 71.38 89 ILE A CA 1
ATOM 711 C C . ILE A 1 89 ? -19.868 -7.895 12.133 1.00 71.38 89 ILE A C 1
ATOM 713 O O . ILE A 1 89 ? -20.541 -7.509 13.086 1.00 71.38 89 ILE A O 1
ATOM 717 N N . SER A 1 90 ? -20.216 -8.949 11.390 1.00 72.88 90 SER A N 1
ATOM 718 C CA . SER A 1 90 ? -21.447 -9.717 11.592 1.00 72.88 90 SER A CA 1
ATOM 719 C C . SER A 1 90 ? -21.500 -10.339 12.987 1.00 72.88 90 SER A C 1
ATOM 721 O O . SER A 1 90 ? -22.480 -10.149 13.702 1.00 72.88 90 SER A O 1
ATOM 723 N N . LYS A 1 91 ? -20.429 -11.017 13.423 1.00 76.56 91 LYS A N 1
ATOM 724 C CA . LYS A 1 91 ? -20.354 -11.641 14.758 1.00 76.56 91 LYS A CA 1
ATOM 725 C C . LYS A 1 91 ? -20.441 -10.621 15.891 1.00 76.56 91 LYS A C 1
ATOM 727 O O . LYS A 1 91 ? -21.008 -10.909 16.944 1.00 76.56 91 LYS A O 1
ATOM 732 N N . VAL A 1 92 ? -19.849 -9.441 15.708 1.00 69.06 92 VAL A N 1
ATOM 733 C CA . VAL A 1 92 ? -19.937 -8.350 16.686 1.00 69.06 92 VAL A CA 1
ATOM 734 C C . VAL A 1 92 ? -21.348 -7.755 16.694 1.00 69.06 92 VAL A C 1
ATOM 736 O O . VAL A 1 92 ? -21.921 -7.592 17.766 1.00 69.06 92 VAL A O 1
ATOM 739 N N . SER A 1 93 ? -21.943 -7.494 15.530 1.00 70.25 93 SER A N 1
ATOM 740 C CA . SER A 1 93 ? -23.315 -6.988 15.416 1.00 70.25 93 SER A CA 1
ATOM 741 C C . SER A 1 93 ? -24.326 -7.931 16.070 1.00 70.25 93 SER A C 1
ATOM 743 O O . SER A 1 93 ? -25.172 -7.475 16.830 1.00 70.25 93 SER A O 1
ATOM 745 N N . GLU A 1 94 ? -24.205 -9.237 15.826 1.00 73.88 94 GLU A N 1
ATOM 746 C CA . GLU A 1 94 ? -25.073 -10.267 16.409 1.00 73.88 94 GLU A CA 1
ATOM 747 C C . GLU A 1 94 ? -24.929 -10.333 17.935 1.00 73.88 94 GLU A C 1
ATOM 749 O O . GLU A 1 94 ? -25.919 -10.400 18.655 1.00 73.88 94 GLU A O 1
ATOM 754 N N . ARG A 1 95 ? -23.697 -10.255 18.456 1.00 71.00 95 ARG A N 1
ATOM 755 C CA . ARG A 1 95 ? -23.445 -10.343 19.902 1.00 71.00 95 ARG A CA 1
ATOM 756 C C . ARG A 1 95 ? -23.897 -9.108 20.686 1.00 71.00 95 ARG A C 1
ATOM 758 O O . ARG A 1 95 ? -24.169 -9.234 21.877 1.00 71.00 95 ARG A O 1
ATOM 765 N N . TYR A 1 96 ? -23.897 -7.932 20.067 1.00 66.94 96 TYR A N 1
ATOM 766 C CA . TYR A 1 96 ? -24.168 -6.667 20.757 1.00 66.94 96 TYR A CA 1
ATOM 767 C C . TYR A 1 96 ? -25.477 -5.991 20.316 1.00 66.94 96 TYR A C 1
ATOM 769 O O . TYR A 1 96 ? -25.744 -4.889 20.786 1.00 66.94 96 TYR A O 1
ATOM 777 N N . GLU A 1 97 ? -26.256 -6.618 19.421 1.00 63.38 97 GLU A N 1
ATOM 778 C CA . GLU A 1 97 ? -27.536 -6.132 18.857 1.00 63.38 97 GLU A CA 1
ATOM 779 C C . GLU A 1 97 ? -27.519 -4.655 18.420 1.00 63.38 97 GLU A C 1
ATOM 781 O O . GLU A 1 97 ? -28.532 -3.958 18.417 1.00 63.38 97 GLU A O 1
ATOM 786 N N . SER A 1 98 ? -26.342 -4.141 18.066 1.00 56.22 98 SER A N 1
ATOM 787 C CA . SER A 1 98 ? -26.124 -2.708 17.915 1.00 56.22 98 SER A CA 1
ATOM 788 C C . SER A 1 98 ? -25.636 -2.385 16.514 1.00 56.22 98 SER A C 1
ATOM 790 O O . SER A 1 98 ? -24.447 -2.496 16.199 1.00 56.22 98 SER A O 1
ATOM 792 N N . GLU A 1 99 ? -26.569 -1.878 15.707 1.00 60.94 99 GLU A N 1
ATOM 793 C CA . GLU A 1 99 ? -26.335 -1.219 14.415 1.00 60.94 99 GLU A CA 1
ATOM 794 C C . GLU A 1 99 ? -25.277 -0.097 14.494 1.00 60.94 99 GLU A C 1
ATOM 796 O O . GLU A 1 99 ? -24.657 0.272 13.493 1.00 60.94 99 GLU A O 1
ATOM 801 N N . ILE A 1 100 ? -25.057 0.466 15.687 1.00 57.50 100 ILE A N 1
ATOM 802 C CA . ILE A 1 100 ? -24.101 1.553 15.929 1.00 57.50 100 ILE A CA 1
ATOM 803 C C . ILE A 1 100 ? -22.660 1.032 15.810 1.00 57.50 100 ILE A C 1
ATOM 805 O O . ILE A 1 100 ? -21.796 1.726 15.275 1.00 57.50 100 ILE A O 1
ATOM 809 N N . THR A 1 101 ? -22.402 -0.218 16.209 1.00 56.06 101 THR A N 1
ATOM 810 C CA . THR A 1 101 ? -21.067 -0.840 16.119 1.00 56.06 101 THR A CA 1
ATOM 811 C C . THR A 1 101 ? -20.626 -1.035 14.671 1.00 56.06 101 THR A C 1
ATOM 813 O O . THR A 1 101 ? -19.466 -0.789 14.335 1.00 56.06 101 THR A O 1
ATOM 816 N N . VAL A 1 102 ? -21.566 -1.412 13.797 1.00 62.62 102 VAL A N 1
ATOM 817 C CA . VAL A 1 102 ? -21.333 -1.533 12.350 1.00 62.62 102 VAL A CA 1
ATOM 818 C C . VAL A 1 102 ? -20.935 -0.174 11.775 1.00 62.62 102 VAL A C 1
ATOM 820 O O . VAL A 1 102 ? -19.906 -0.062 11.109 1.00 62.62 102 VAL A O 1
ATOM 823 N N . ARG A 1 103 ? -21.666 0.889 12.138 1.00 63.34 103 ARG A N 1
ATOM 824 C CA . ARG A 1 103 ? -21.372 2.258 11.688 1.00 63.34 103 ARG A CA 1
ATOM 825 C C . ARG A 1 103 ? -20.011 2.768 12.159 1.00 63.34 103 ARG A C 1
ATOM 827 O O . ARG A 1 103 ? -19.341 3.448 11.389 1.00 63.34 103 ARG A O 1
ATOM 834 N N . VAL A 1 104 ? -19.577 2.462 13.385 1.00 62.44 104 VAL A N 1
ATOM 835 C CA . VAL A 1 104 ? -18.260 2.881 13.915 1.00 62.44 104 VAL A CA 1
ATOM 836 C C . VAL A 1 104 ? -17.114 2.135 13.227 1.00 62.44 104 VAL A C 1
ATOM 838 O O . VAL A 1 104 ? -16.086 2.740 12.906 1.00 62.44 104 VAL A O 1
ATOM 841 N N . PHE A 1 105 ? -17.295 0.843 12.947 1.00 60.06 105 PHE A N 1
ATOM 842 C CA . PHE A 1 105 ? -16.299 0.048 12.232 1.00 60.06 105 PHE A CA 1
ATOM 843 C C . PHE A 1 105 ? -16.176 0.478 10.761 1.00 60.06 105 PHE A C 1
ATOM 845 O O . PHE A 1 105 ? -15.061 0.662 10.273 1.00 60.06 105 PHE A O 1
ATOM 852 N N . GLU A 1 106 ? -17.297 0.754 10.082 1.00 62.22 106 GLU A N 1
ATOM 853 C CA . GLU A 1 106 ? -17.311 1.346 8.734 1.00 62.22 106 GLU A CA 1
ATOM 854 C C . GLU A 1 106 ? -16.716 2.763 8.694 1.00 62.22 106 GLU A C 1
ATOM 856 O O . GLU A 1 106 ? -16.093 3.153 7.702 1.00 62.22 106 GLU A O 1
ATOM 861 N N . LYS A 1 107 ? -16.868 3.549 9.771 1.00 63.41 107 LYS A N 1
ATOM 862 C CA . LYS A 1 107 ? -16.327 4.916 9.850 1.00 63.41 107 LYS A CA 1
ATOM 863 C C . LYS A 1 107 ? -14.811 4.973 9.998 1.00 63.41 107 LYS A C 1
ATOM 865 O O . LYS A 1 107 ? -14.238 6.038 9.753 1.00 63.41 107 LYS A O 1
ATOM 870 N N . ARG A 1 108 ? -14.135 3.887 10.398 1.00 66.12 108 ARG A N 1
ATOM 871 C CA . ARG A 1 108 ? -12.667 3.890 10.468 1.00 66.12 108 ARG A CA 1
ATOM 872 C C . ARG A 1 108 ? -12.107 3.993 9.051 1.00 66.12 108 ARG A C 1
ATOM 874 O O . ARG A 1 108 ? -12.103 3.029 8.291 1.00 66.12 108 ARG A O 1
ATOM 881 N N . LEU A 1 109 ? -11.590 5.183 8.734 1.00 54.75 109 LEU A N 1
ATOM 882 C CA . LEU A 1 109 ? -11.014 5.565 7.439 1.00 54.75 109 LEU A CA 1
ATOM 883 C C . LEU A 1 109 ? -10.093 4.487 6.849 1.00 54.75 109 LEU A C 1
ATOM 885 O O . LEU A 1 109 ? -10.186 4.188 5.665 1.00 54.75 109 LEU A O 1
ATOM 889 N N . SER A 1 110 ? -9.262 3.849 7.675 1.00 63.41 110 SER A N 1
ATOM 890 C CA . SER A 1 110 ? -8.363 2.786 7.218 1.00 63.41 110 SER A CA 1
ATOM 891 C C . SER A 1 110 ? -9.106 1.630 6.540 1.00 63.41 110 SER A C 1
ATOM 893 O O . SER A 1 110 ? -8.677 1.201 5.480 1.00 63.41 110 SER A O 1
ATOM 895 N N . ASN A 1 111 ? -10.253 1.186 7.064 1.00 67.00 111 ASN A N 1
ATOM 896 C CA . ASN A 1 111 ? -10.958 0.025 6.517 1.00 67.00 111 ASN A CA 1
ATOM 897 C C . ASN A 1 111 ? -11.771 0.365 5.258 1.00 67.00 111 ASN A C 1
ATOM 899 O O . ASN A 1 111 ? -11.917 -0.466 4.367 1.00 67.00 111 ASN A O 1
ATOM 903 N N . ARG A 1 112 ? -12.261 1.608 5.155 1.00 74.75 112 ARG A N 1
ATOM 904 C CA . ARG A 1 112 ? -13.025 2.069 3.989 1.00 74.75 112 ARG A CA 1
ATOM 905 C C . ARG A 1 112 ? -12.143 2.301 2.764 1.00 74.75 112 ARG A C 1
ATOM 907 O O . ARG A 1 112 ? -12.567 1.988 1.659 1.00 74.75 112 ARG A O 1
ATOM 914 N N . TRP A 1 113 ? -10.949 2.866 2.947 1.00 80.12 113 TRP A N 1
ATOM 915 C CA . TRP A 1 113 ? -10.069 3.249 1.835 1.00 80.12 113 TRP A CA 1
ATOM 916 C C . TRP A 1 113 ? -9.151 2.119 1.363 1.00 80.12 113 TRP A C 1
ATOM 918 O O . TRP A 1 113 ? -8.791 2.095 0.187 1.00 80.12 113 TRP A O 1
ATOM 928 N N . LEU A 1 114 ? -8.811 1.167 2.239 1.00 81.25 114 LEU A N 1
ATOM 929 C CA . LEU A 1 114 ? -7.924 0.048 1.915 1.00 81.25 114 LEU A CA 1
ATOM 930 C C . LEU A 1 114 ? -8.318 -0.720 0.637 1.00 81.25 114 LEU A C 1
ATOM 932 O O . LEU A 1 114 ? -7.448 -0.875 -0.217 1.00 81.25 114 LEU A O 1
ATOM 936 N N . PRO A 1 115 ? -9.577 -1.167 0.434 1.00 81.19 115 PRO A N 1
ATOM 937 C CA . PRO A 1 115 ? -9.927 -1.934 -0.764 1.00 81.19 115 PRO A CA 1
ATOM 938 C C . PRO A 1 115 ? -9.781 -1.119 -2.057 1.00 81.19 115 PRO A C 1
ATOM 940 O O . PRO A 1 115 ? -9.333 -1.657 -3.067 1.00 81.19 115 PRO A O 1
ATOM 943 N N . TYR A 1 116 ? -10.086 0.182 -2.024 1.00 86.56 116 TYR A N 1
ATOM 944 C CA . TYR A 1 116 ? -9.907 1.060 -3.184 1.00 86.56 116 TYR A CA 1
ATOM 945 C C . TYR A 1 116 ? -8.427 1.280 -3.509 1.00 86.56 116 TYR A C 1
ATOM 947 O O . TYR A 1 116 ? -8.045 1.240 -4.676 1.00 86.56 116 TYR A O 1
ATOM 955 N N . LEU A 1 117 ? -7.588 1.473 -2.487 1.00 87.38 117 LEU A N 1
ATOM 956 C CA . LEU A 1 117 ? -6.143 1.625 -2.663 1.00 87.38 117 LEU A CA 1
ATOM 957 C C . LEU A 1 117 ? -5.497 0.335 -3.189 1.00 87.38 117 LEU A C 1
ATOM 959 O O . LEU A 1 117 ? -4.653 0.410 -4.080 1.00 87.38 117 LEU A O 1
ATOM 963 N N . LEU A 1 118 ? -5.935 -0.836 -2.704 1.00 86.19 118 LEU A N 1
ATOM 964 C CA . LEU A 1 118 ? -5.487 -2.139 -3.213 1.00 86.19 118 LEU A CA 1
ATOM 965 C C . LEU A 1 118 ? -5.875 -2.321 -4.683 1.00 86.19 118 LEU A C 1
ATOM 967 O O . LEU A 1 118 ? -5.025 -2.661 -5.497 1.00 86.19 118 LEU A O 1
ATOM 971 N N . MET A 1 119 ? -7.128 -2.036 -5.055 1.00 88.88 119 MET A N 1
ATOM 972 C CA . MET A 1 119 ? -7.552 -2.123 -6.458 1.00 88.88 119 MET A CA 1
ATOM 973 C C . MET A 1 119 ? -6.749 -1.199 -7.376 1.00 88.88 119 MET A C 1
ATOM 975 O O . MET A 1 119 ? -6.387 -1.599 -8.483 1.00 88.88 119 MET A O 1
ATOM 979 N N . LEU A 1 120 ? -6.451 0.021 -6.922 1.00 90.12 120 LEU A N 1
ATOM 980 C CA . LEU A 1 120 ? -5.645 0.974 -7.681 1.00 90.12 120 LEU A CA 1
ATOM 981 C C . LEU A 1 120 ? -4.224 0.433 -7.893 1.00 90.12 120 LEU A C 1
ATOM 983 O O . LEU A 1 120 ? -3.729 0.469 -9.021 1.00 90.12 120 LEU A O 1
ATOM 987 N N . ASN A 1 121 ? -3.594 -0.118 -6.851 1.00 88.94 121 ASN A N 1
ATOM 988 C CA . ASN A 1 121 ? -2.236 -0.646 -6.968 1.00 88.94 121 ASN A CA 1
ATOM 989 C C . ASN A 1 121 ? -2.156 -1.886 -7.866 1.00 88.94 121 ASN A C 1
ATOM 991 O O . ASN A 1 121 ? -1.286 -1.946 -8.733 1.00 88.94 121 ASN A O 1
ATOM 995 N N . ILE A 1 122 ? -3.116 -2.810 -7.749 1.00 88.50 122 ILE A N 1
ATOM 996 C CA . ILE A 1 122 ? -3.236 -3.966 -8.649 1.00 88.50 122 ILE A CA 1
ATOM 997 C C . ILE A 1 122 ? -3.375 -3.487 -10.099 1.00 88.50 122 ILE A C 1
ATOM 999 O O . ILE A 1 122 ? -2.654 -3.957 -10.979 1.00 88.50 122 ILE A O 1
ATOM 1003 N N . GLY A 1 123 ? -4.267 -2.523 -10.357 1.00 89.62 123 GLY A N 1
ATOM 1004 C CA . GLY A 1 123 ? -4.460 -1.955 -11.690 1.00 89.62 123 GLY A CA 1
ATOM 1005 C C . GLY A 1 123 ? -3.175 -1.348 -12.257 1.00 89.62 123 GLY A C 1
ATOM 1006 O O . GLY A 1 123 ? -2.807 -1.639 -13.396 1.00 89.62 123 GLY A O 1
ATOM 1007 N N . LEU A 1 124 ? -2.451 -0.566 -11.451 1.00 88.56 124 LEU A N 1
ATOM 1008 C CA . LEU A 1 124 ? -1.154 -0.002 -11.833 1.00 88.56 124 LEU A CA 1
ATOM 1009 C C . LEU A 1 124 ? -0.111 -1.087 -12.122 1.00 88.56 124 LEU A C 1
ATOM 1011 O O . LEU A 1 124 ? 0.561 -1.014 -13.150 1.00 88.56 124 LEU A O 1
ATOM 1015 N N . ALA A 1 125 ? 0.009 -2.098 -11.261 1.00 88.06 125 ALA A N 1
ATOM 1016 C CA . ALA A 1 125 ? 0.965 -3.189 -11.423 1.00 88.06 125 ALA A CA 1
ATOM 1017 C C . ALA A 1 125 ? 0.708 -3.985 -12.714 1.00 88.06 125 ALA A C 1
ATOM 1019 O O . ALA A 1 125 ? 1.644 -4.278 -13.460 1.00 88.06 125 ALA A O 1
ATOM 1020 N N . VAL A 1 126 ? -0.562 -4.264 -13.027 1.00 88.06 126 VAL A N 1
ATOM 1021 C CA . VAL A 1 126 ? -0.966 -4.953 -14.260 1.00 88.06 126 VAL A CA 1
ATOM 1022 C C . VAL A 1 126 ? -0.659 -4.103 -15.495 1.00 88.06 126 VAL A C 1
ATOM 1024 O O . VAL A 1 126 ? -0.030 -4.597 -16.432 1.00 88.06 126 VAL A O 1
ATOM 1027 N N . ILE A 1 127 ? -1.036 -2.819 -15.500 1.00 88.50 127 ILE A N 1
ATOM 1028 C CA . ILE A 1 127 ? -0.749 -1.908 -16.622 1.00 88.50 127 ILE A CA 1
ATOM 1029 C C . ILE A 1 127 ? 0.764 -1.808 -16.859 1.00 88.50 127 ILE A C 1
ATOM 1031 O O . ILE A 1 127 ? 1.220 -1.910 -18.000 1.00 88.50 127 ILE A O 1
ATOM 1035 N N . LEU A 1 128 ? 1.558 -1.672 -15.792 1.00 86.06 128 LEU A N 1
ATOM 1036 C CA . LEU A 1 128 ? 3.017 -1.606 -15.886 1.00 86.06 128 LEU A CA 1
ATOM 1037 C C . LEU A 1 128 ? 3.631 -2.910 -16.391 1.00 86.06 128 LEU A C 1
ATOM 1039 O O . LEU A 1 128 ? 4.549 -2.861 -17.212 1.00 86.06 128 LEU A O 1
ATOM 1043 N N . ARG A 1 129 ? 3.107 -4.069 -15.973 1.00 84.31 129 ARG A N 1
ATOM 1044 C CA . ARG A 1 129 ? 3.548 -5.377 -16.477 1.00 84.31 129 ARG A CA 1
ATOM 1045 C C . ARG A 1 129 ? 3.354 -5.478 -17.989 1.00 84.31 129 ARG A C 1
ATOM 1047 O O . ARG A 1 129 ? 4.286 -5.877 -18.686 1.00 84.31 129 ARG A O 1
ATOM 1054 N N . PHE A 1 130 ? 2.186 -5.093 -18.503 1.00 83.81 130 PHE A N 1
ATOM 1055 C CA . PHE A 1 130 ? 1.924 -5.110 -19.946 1.00 83.81 130 PHE A CA 1
ATOM 1056 C C . PHE A 1 130 ? 2.753 -4.068 -20.704 1.00 83.81 130 PHE A C 1
ATOM 1058 O O . PHE A 1 130 ? 3.266 -4.365 -21.782 1.00 83.81 130 PHE A O 1
ATOM 1065 N N . SER A 1 131 ? 2.949 -2.878 -20.130 1.00 83.56 131 SER A N 1
ATOM 1066 C CA . SER A 1 131 ? 3.746 -1.825 -20.762 1.00 83.56 131 SER A CA 1
ATOM 1067 C C . SER A 1 131 ? 5.228 -2.193 -20.861 1.00 83.56 131 SER A C 1
ATOM 1069 O O . SER A 1 131 ? 5.838 -1.955 -21.900 1.00 83.56 131 SER A O 1
ATOM 1071 N N . ASN A 1 132 ? 5.813 -2.790 -19.817 1.00 77.31 132 ASN A N 1
ATOM 1072 C CA . ASN A 1 132 ? 7.237 -3.136 -19.798 1.00 77.31 132 ASN A CA 1
ATOM 1073 C C . ASN A 1 132 ? 7.573 -4.298 -20.749 1.00 77.31 132 ASN A C 1
ATOM 1075 O O . ASN A 1 132 ? 8.683 -4.370 -21.263 1.00 77.31 132 ASN A O 1
ATOM 1079 N N . ASN A 1 133 ? 6.610 -5.185 -21.021 1.00 71.25 133 ASN A N 1
ATOM 1080 C CA . ASN A 1 133 ? 6.803 -6.313 -21.935 1.00 71.25 133 ASN A CA 1
ATOM 1081 C C . ASN A 1 133 ? 6.740 -5.903 -23.422 1.00 71.25 133 ASN A C 1
ATOM 1083 O O . ASN A 1 133 ? 7.173 -6.659 -24.286 1.00 71.25 133 ASN A O 1
ATOM 1087 N N . SER A 1 134 ? 6.185 -4.723 -23.732 1.00 65.50 134 SER A N 1
ATOM 1088 C CA . SER A 1 134 ? 5.981 -4.248 -25.110 1.00 65.50 134 SER A CA 1
ATOM 1089 C C . SER A 1 134 ? 7.138 -3.409 -25.661 1.00 65.50 134 SER A C 1
ATOM 1091 O O . SER A 1 134 ? 7.225 -3.224 -26.876 1.00 65.50 134 SER A O 1
ATOM 1093 N N . THR A 1 135 ? 8.006 -2.859 -24.812 1.00 61.50 135 THR A N 1
ATOM 1094 C CA . THR A 1 135 ? 9.086 -1.956 -25.231 1.00 61.50 135 THR A CA 1
ATOM 1095 C C . THR A 1 135 ? 10.447 -2.573 -24.930 1.00 61.50 135 THR A C 1
ATOM 1097 O O . THR A 1 135 ? 10.876 -2.594 -23.783 1.00 61.50 135 THR A O 1
ATOM 1100 N N . ASN A 1 136 ? 11.174 -2.997 -25.971 1.00 57.56 136 ASN A N 1
ATOM 1101 C CA . ASN A 1 136 ? 12.545 -3.538 -25.883 1.00 57.56 136 ASN A CA 1
ATOM 1102 C C . ASN A 1 136 ? 13.606 -2.530 -25.376 1.00 57.56 136 ASN A C 1
ATOM 1104 O O . ASN A 1 136 ? 14.792 -2.846 -25.337 1.00 57.56 136 ASN A O 1
ATOM 1108 N N . GLY A 1 137 ? 13.206 -1.313 -25.002 1.00 57.78 137 GLY A N 1
ATOM 1109 C CA . GLY A 1 137 ? 14.053 -0.325 -24.347 1.00 57.78 137 GLY A CA 1
ATOM 1110 C C . GLY A 1 137 ? 13.355 0.180 -23.093 1.00 57.78 137 GLY A C 1
ATOM 1111 O O . GLY A 1 137 ? 12.227 0.666 -23.171 1.00 57.78 137 GLY A O 1
ATOM 1112 N N . SER A 1 138 ? 14.023 0.073 -21.944 1.00 60.84 138 SER A N 1
ATOM 1113 C CA . SER A 1 138 ? 13.546 0.612 -20.673 1.00 60.84 138 SER A CA 1
ATOM 1114 C C . SER A 1 138 ? 13.487 2.137 -20.755 1.00 60.84 138 SER A C 1
ATOM 1116 O O . SER A 1 138 ? 14.466 2.845 -20.508 1.00 60.84 138 SER A O 1
ATOM 1118 N N . SER A 1 139 ? 12.325 2.679 -21.123 1.00 70.38 139 SER A N 1
ATOM 1119 C CA . SER A 1 139 ? 12.102 4.112 -20.991 1.00 70.38 139 SER A CA 1
ATOM 1120 C C . SER A 1 139 ? 12.264 4.469 -19.512 1.00 70.38 139 SER A C 1
ATOM 1122 O O . SER A 1 139 ? 11.680 3.830 -18.634 1.00 70.38 139 SER A O 1
ATOM 1124 N N . GLY A 1 140 ? 13.081 5.480 -19.206 1.00 73.00 140 GLY A N 1
ATOM 1125 C CA . GLY A 1 140 ? 13.363 5.859 -17.815 1.00 73.00 140 GLY A CA 1
ATOM 1126 C C . GLY A 1 140 ? 12.097 6.153 -16.996 1.00 73.00 140 GLY A C 1
ATOM 1127 O O . GLY A 1 140 ? 12.093 5.961 -15.784 1.00 73.00 140 GLY A O 1
ATOM 1128 N N . SER A 1 141 ? 11.001 6.535 -17.660 1.00 76.50 141 SER A N 1
ATOM 1129 C CA . SER A 1 141 ? 9.676 6.710 -17.061 1.00 76.50 141 SER A CA 1
ATOM 1130 C C . SER A 1 141 ? 9.100 5.427 -16.451 1.00 76.50 141 SER A C 1
ATOM 1132 O O . SER A 1 141 ? 8.567 5.480 -15.345 1.00 76.50 141 SER A O 1
ATOM 1134 N N . LEU A 1 142 ? 9.233 4.276 -17.121 1.00 77.88 142 LEU A N 1
ATOM 1135 C CA . LEU A 1 142 ? 8.717 2.996 -16.625 1.00 77.88 142 LEU A CA 1
ATOM 1136 C C . LEU A 1 142 ? 9.480 2.535 -15.384 1.00 77.88 142 LEU A C 1
ATOM 1138 O O . LEU A 1 142 ? 8.878 2.015 -14.453 1.00 77.88 142 LEU A O 1
ATOM 1142 N N . VAL A 1 143 ? 10.789 2.801 -15.331 1.00 78.25 143 VAL A N 1
ATOM 1143 C CA . VAL A 1 143 ? 11.614 2.499 -14.153 1.00 78.25 143 VAL A CA 1
ATOM 1144 C C . VAL A 1 143 ? 11.113 3.277 -12.936 1.00 78.25 143 VAL A C 1
ATOM 1146 O O . VAL A 1 143 ? 10.916 2.694 -11.874 1.00 78.25 143 VAL A O 1
ATOM 1149 N N . VAL A 1 144 ? 10.861 4.580 -13.095 1.00 81.75 144 VAL A N 1
ATOM 1150 C CA . VAL A 1 144 ? 10.344 5.430 -12.010 1.00 81.75 144 VAL A CA 1
ATOM 1151 C C . VAL A 1 144 ? 8.962 4.964 -11.549 1.00 81.75 144 VAL A C 1
ATOM 1153 O O . VAL A 1 144 ? 8.715 4.888 -10.347 1.00 81.75 144 VAL A O 1
ATOM 1156 N N . LEU A 1 145 ? 8.078 4.605 -12.483 1.00 83.81 145 LEU A N 1
ATOM 1157 C CA . LEU A 1 145 ? 6.753 4.072 -12.164 1.00 83.81 145 LEU A CA 1
ATOM 1158 C C . LEU A 1 145 ? 6.825 2.751 -11.386 1.00 83.81 145 LEU A C 1
ATOM 1160 O O . LEU A 1 145 ? 6.126 2.614 -10.388 1.00 83.81 145 LEU A O 1
ATOM 1164 N N . SER A 1 146 ? 7.705 1.819 -11.764 1.00 82.75 146 SER A N 1
ATOM 1165 C CA . SER A 1 146 ? 7.894 0.564 -11.023 1.00 82.75 146 SER A CA 1
ATOM 1166 C C . SER A 1 146 ? 8.361 0.798 -9.584 1.00 82.75 146 SER A C 1
ATOM 1168 O O . SER A 1 146 ? 7.893 0.131 -8.661 1.00 82.75 146 SER A O 1
ATOM 1170 N N . TRP A 1 147 ? 9.249 1.772 -9.366 1.00 83.75 147 TRP A N 1
ATOM 1171 C CA . TRP A 1 147 ? 9.660 2.179 -8.019 1.00 83.75 147 TRP A CA 1
ATOM 1172 C C . TRP A 1 147 ? 8.510 2.791 -7.220 1.00 83.75 147 TRP A C 1
ATOM 1174 O O . TRP A 1 147 ? 8.361 2.496 -6.034 1.00 83.75 147 TRP A O 1
ATOM 1184 N N . LEU A 1 148 ? 7.673 3.604 -7.865 1.00 85.94 148 LEU A N 1
ATOM 1185 C CA . LEU A 1 148 ? 6.487 4.180 -7.238 1.00 85.94 148 LEU A CA 1
ATOM 1186 C C . LEU A 1 148 ? 5.504 3.082 -6.809 1.00 85.94 148 LEU A C 1
ATOM 1188 O O . LEU A 1 148 ? 5.049 3.101 -5.668 1.00 85.94 148 LEU A O 1
ATOM 1192 N N . THR A 1 149 ? 5.251 2.085 -7.662 1.00 86.69 149 THR A N 1
ATOM 1193 C CA . THR A 1 149 ? 4.425 0.911 -7.330 1.00 86.69 149 THR A CA 1
ATOM 1194 C C . THR A 1 149 ? 5.006 0.110 -6.167 1.00 86.69 149 THR A C 1
ATOM 1196 O O . THR A 1 149 ? 4.259 -0.320 -5.294 1.00 86.69 149 THR A O 1
ATOM 1199 N N . LEU A 1 150 ? 6.332 -0.046 -6.091 1.00 85.19 150 LEU A N 1
ATOM 1200 C CA . LEU A 1 150 ? 6.991 -0.727 -4.973 1.00 85.19 150 LEU A CA 1
ATOM 1201 C C . LEU A 1 150 ? 6.818 0.033 -3.649 1.00 85.19 150 LEU A C 1
ATOM 1203 O O . LEU A 1 150 ? 6.487 -0.569 -2.629 1.00 85.19 150 LEU A O 1
ATOM 1207 N N . ILE A 1 151 ? 7.003 1.355 -3.649 1.00 86.69 151 ILE A N 1
ATOM 1208 C CA . ILE A 1 151 ? 6.777 2.189 -2.456 1.00 86.69 151 ILE A CA 1
ATOM 1209 C C . ILE A 1 151 ? 5.311 2.104 -2.021 1.00 86.69 151 ILE A C 1
ATOM 1211 O O . ILE A 1 151 ? 5.019 1.962 -0.831 1.00 86.69 151 ILE A O 1
ATOM 1215 N N . PHE A 1 152 ? 4.392 2.157 -2.985 1.00 88.06 152 PHE A N 1
ATOM 1216 C CA . PHE A 1 152 ? 2.963 2.056 -2.727 1.00 88.06 152 PHE A CA 1
ATOM 1217 C C . PHE A 1 152 ? 2.597 0.688 -2.139 1.00 88.06 152 PHE A C 1
ATOM 1219 O O . PHE A 1 152 ? 1.917 0.627 -1.119 1.00 88.06 152 PHE A O 1
ATOM 1226 N N . PHE A 1 153 ? 3.152 -0.395 -2.683 1.00 87.62 153 PHE A N 1
ATOM 1227 C CA . PHE A 1 153 ? 3.008 -1.748 -2.150 1.00 87.62 153 PHE A CA 1
ATOM 1228 C C . PHE A 1 153 ? 3.483 -1.865 -0.693 1.00 87.62 153 PHE A C 1
ATOM 1230 O O . PHE A 1 153 ? 2.757 -2.382 0.156 1.00 87.62 153 PHE A O 1
ATOM 1237 N N . ILE A 1 154 ? 4.670 -1.340 -0.365 1.00 87.19 154 ILE A N 1
ATOM 1238 C CA . ILE A 1 154 ? 5.187 -1.349 1.016 1.00 87.19 154 ILE A CA 1
ATOM 1239 C C . ILE A 1 154 ? 4.251 -0.572 1.950 1.00 87.19 154 ILE A C 1
ATOM 1241 O O . ILE A 1 154 ? 3.955 -1.025 3.059 1.00 87.19 154 ILE A O 1
ATOM 1245 N N . SER A 1 155 ? 3.755 0.584 1.501 1.00 88.19 155 SER A N 1
ATOM 1246 C CA . SER A 1 155 ? 2.787 1.380 2.258 1.00 88.19 155 SER A CA 1
ATOM 1247 C C . SER A 1 155 ? 1.501 0.588 2.531 1.00 88.19 155 SER A C 1
ATOM 1249 O O . SER A 1 155 ? 1.039 0.534 3.673 1.00 88.19 155 SER A O 1
ATOM 1251 N N . MET A 1 156 ? 0.980 -0.112 1.521 1.00 85.88 156 MET A N 1
ATOM 1252 C CA . MET A 1 156 ? -0.208 -0.957 1.645 1.00 85.88 156 MET A CA 1
ATOM 1253 C C . MET A 1 156 ? 0.012 -2.141 2.587 1.00 85.88 156 MET A C 1
ATOM 1255 O O . MET A 1 156 ? -0.832 -2.395 3.449 1.00 85.88 156 MET A O 1
ATOM 1259 N N . ALA A 1 157 ? 1.161 -2.816 2.504 1.00 84.94 157 ALA A N 1
ATOM 1260 C CA . ALA A 1 157 ? 1.525 -3.893 3.422 1.00 84.94 157 ALA A CA 1
ATOM 1261 C C . ALA A 1 157 ? 1.509 -3.422 4.888 1.00 84.94 157 ALA A C 1
ATOM 1263 O O . ALA A 1 157 ? 0.982 -4.112 5.764 1.00 84.94 157 ALA A O 1
ATOM 1264 N N . PHE A 1 158 ? 2.009 -2.213 5.158 1.00 87.50 158 PHE A N 1
ATOM 1265 C CA . PHE A 1 158 ? 1.961 -1.626 6.496 1.00 87.50 158 PHE A CA 1
ATOM 1266 C C . PHE A 1 158 ? 0.526 -1.335 6.962 1.00 87.50 158 PHE A C 1
ATOM 1268 O O . PHE A 1 158 ? 0.177 -1.643 8.105 1.00 87.50 158 PHE A O 1
ATOM 1275 N N . MET A 1 159 ? -0.336 -0.805 6.087 1.00 83.88 159 MET A N 1
ATOM 1276 C CA . MET A 1 159 ? -1.752 -0.587 6.413 1.00 83.88 159 MET A CA 1
ATOM 1277 C C . MET A 1 159 ? -2.480 -1.904 6.715 1.00 83.88 159 MET A C 1
ATOM 1279 O O . MET A 1 159 ? -3.239 -1.975 7.682 1.00 83.88 159 MET A O 1
ATOM 1283 N N . ILE A 1 160 ? -2.214 -2.965 5.947 1.00 82.06 160 ILE A N 1
ATOM 1284 C CA . ILE A 1 160 ? -2.783 -4.301 6.183 1.00 82.06 160 ILE A CA 1
ATOM 1285 C C . ILE A 1 160 ? -2.365 -4.831 7.559 1.00 82.06 160 ILE A C 1
ATOM 1287 O O . ILE A 1 160 ? -3.216 -5.291 8.322 1.00 82.06 160 ILE A O 1
ATOM 1291 N N . LEU A 1 161 ? -1.081 -4.721 7.918 1.00 83.38 161 LEU A N 1
ATOM 1292 C CA . LEU A 1 161 ? -0.598 -5.131 9.240 1.00 83.38 161 LEU A CA 1
ATOM 1293 C C . LEU A 1 161 ? -1.317 -4.383 10.367 1.00 83.38 161 LEU A C 1
ATOM 1295 O O . LEU A 1 161 ? -1.730 -5.008 11.345 1.00 83.38 161 LEU A O 1
ATOM 1299 N N . GLN A 1 162 ? -1.537 -3.074 10.220 1.00 82.94 162 GLN A N 1
ATOM 1300 C CA . GLN A 1 162 ? -2.312 -2.307 11.196 1.00 82.94 162 GLN A CA 1
ATOM 1301 C C . GLN A 1 162 ? -3.755 -2.811 11.317 1.00 82.94 162 GLN A C 1
ATOM 1303 O O . GLN A 1 162 ? -4.264 -2.945 12.431 1.00 82.94 162 GLN A O 1
ATOM 1308 N N . VAL A 1 163 ? -4.417 -3.122 10.199 1.00 78.62 163 VAL A N 1
ATOM 1309 C CA . VAL A 1 163 ? -5.779 -3.678 10.205 1.00 78.62 163 VAL A CA 1
ATOM 1310 C C . VAL A 1 163 ? -5.811 -5.033 10.914 1.00 78.62 163 VAL A C 1
ATOM 1312 O O . VAL A 1 163 ? -6.657 -5.237 11.784 1.00 78.62 163 VAL A O 1
ATOM 1315 N N . ILE A 1 164 ? -4.851 -5.921 10.640 1.00 79.06 164 ILE A N 1
ATOM 1316 C CA . ILE A 1 164 ? -4.736 -7.224 11.314 1.00 79.06 164 ILE A CA 1
ATOM 1317 C C . ILE A 1 164 ? -4.513 -7.047 12.823 1.00 79.06 164 ILE A C 1
ATOM 1319 O O . ILE A 1 164 ? -5.170 -7.709 13.628 1.00 79.06 164 ILE A O 1
ATOM 1323 N N . MET A 1 165 ? -3.629 -6.132 13.236 1.00 80.62 165 MET A N 1
ATOM 1324 C CA . MET A 1 165 ? -3.401 -5.836 14.655 1.00 80.62 165 MET A CA 1
ATOM 1325 C C . MET A 1 165 ? -4.661 -5.296 15.339 1.00 80.62 165 MET A C 1
ATOM 1327 O O . MET A 1 165 ? -4.973 -5.698 16.462 1.00 80.62 165 MET A O 1
ATOM 1331 N N . ASN A 1 166 ? -5.413 -4.431 14.655 1.00 74.31 166 ASN A N 1
ATOM 1332 C CA . ASN A 1 166 ? -6.683 -3.911 15.153 1.00 74.31 166 ASN A CA 1
ATOM 1333 C C . ASN A 1 166 ? -7.708 -5.034 15.320 1.00 74.31 166 ASN A C 1
ATOM 1335 O O . ASN A 1 166 ? -8.287 -5.169 16.396 1.00 74.31 166 ASN A O 1
ATOM 1339 N N . ILE A 1 167 ? -7.883 -5.881 14.303 1.00 73.25 167 ILE A N 1
ATOM 1340 C CA . ILE A 1 167 ? -8.766 -7.053 14.353 1.00 73.25 167 ILE A CA 1
ATOM 1341 C C . ILE A 1 167 ? -8.395 -7.962 15.528 1.00 73.25 167 ILE A C 1
ATOM 1343 O O . ILE A 1 167 ? -9.261 -8.331 16.321 1.00 73.25 167 ILE A O 1
ATOM 1347 N N . LYS A 1 168 ? -7.104 -8.265 15.705 1.00 76.62 168 LYS A N 1
ATOM 1348 C CA . LYS A 1 168 ? -6.619 -9.073 16.829 1.00 76.62 168 LYS A CA 1
ATOM 1349 C C . LYS A 1 168 ? -7.001 -8.456 18.174 1.00 76.62 168 LYS A C 1
ATOM 1351 O O . LYS A 1 168 ? -7.429 -9.181 19.074 1.00 76.62 168 LYS A O 1
ATOM 1356 N N . LYS A 1 169 ? -6.873 -7.132 18.312 1.00 73.62 169 LYS A N 1
ATOM 1357 C CA . LYS A 1 169 ? -7.276 -6.406 19.522 1.00 73.62 169 LYS A CA 1
ATOM 1358 C C . LYS A 1 169 ? -8.780 -6.544 19.777 1.00 73.62 169 LYS A C 1
ATOM 1360 O O . LYS A 1 169 ? -9.159 -6.885 20.892 1.00 73.62 169 LYS A O 1
ATOM 1365 N N . PHE A 1 170 ? -9.610 -6.377 18.746 1.00 66.44 170 PHE A N 1
ATOM 1366 C CA . PHE A 1 170 ? -11.062 -6.573 18.838 1.00 66.44 170 PHE A CA 1
ATOM 1367 C C . PHE A 1 170 ? -11.437 -8.009 19.242 1.00 66.44 170 PHE A C 1
ATOM 1369 O O . PHE A 1 170 ? -12.300 -8.206 20.092 1.00 66.44 170 PHE A O 1
ATOM 1376 N N . MET A 1 171 ? -10.775 -9.024 18.686 1.00 66.94 171 MET A N 1
ATOM 1377 C CA . MET A 1 171 ? -11.077 -10.425 19.008 1.00 66.94 171 MET A CA 1
ATOM 1378 C C . MET A 1 171 ? -10.622 -10.841 20.413 1.00 66.94 171 MET A C 1
ATOM 1380 O O . MET A 1 171 ? -11.283 -11.660 21.053 1.00 66.94 171 MET A O 1
ATOM 1384 N N . THR A 1 172 ? -9.492 -10.305 20.885 1.00 71.69 172 THR A N 1
ATOM 1385 C CA . THR A 1 172 ? -8.874 -10.721 22.155 1.00 71.69 172 THR A CA 1
ATOM 1386 C C . THR A 1 172 ? -9.474 -9.984 23.353 1.00 71.69 172 THR A C 1
ATOM 1388 O O . THR A 1 172 ? -9.650 -10.584 24.411 1.00 71.69 172 THR A O 1
ATOM 1391 N N . ASP A 1 173 ? -9.822 -8.704 23.201 1.00 64.06 173 ASP A N 1
ATOM 1392 C CA . ASP A 1 173 ? -10.224 -7.848 24.316 1.00 64.06 173 ASP A CA 1
ATOM 1393 C C . ASP A 1 173 ? -11.699 -7.425 24.219 1.00 64.06 173 ASP A C 1
ATOM 1395 O O . ASP A 1 173 ? -12.056 -6.356 23.718 1.00 64.06 173 ASP A O 1
ATOM 1399 N N . LYS A 1 174 ? -12.585 -8.286 24.737 1.00 61.56 174 LYS A N 1
ATOM 1400 C CA . LYS A 1 174 ? -14.032 -8.015 24.808 1.00 61.56 174 LYS A CA 1
ATOM 1401 C C . LYS A 1 174 ? -14.357 -6.771 25.649 1.00 61.56 174 LYS A C 1
ATOM 1403 O O . LYS A 1 174 ? -15.389 -6.143 25.419 1.00 61.56 174 LYS A O 1
ATOM 1408 N N . GLN A 1 175 ? -13.509 -6.415 26.620 1.00 58.47 175 GLN A N 1
ATOM 1409 C CA . GLN A 1 175 ? -13.730 -5.256 27.491 1.00 58.47 175 GLN A CA 1
ATOM 1410 C C . GLN A 1 175 ? -13.409 -3.941 26.777 1.00 58.47 175 GLN A C 1
ATOM 1412 O O . GLN A 1 175 ? -14.088 -2.943 27.019 1.00 58.47 175 GLN A O 1
ATOM 1417 N N . PHE A 1 176 ? -12.435 -3.946 25.861 1.00 65.12 176 PHE A N 1
ATOM 1418 C CA . PHE A 1 176 ? -12.130 -2.795 25.012 1.00 65.12 176 PHE A CA 1
ATOM 1419 C C . PHE A 1 176 ? -13.332 -2.391 24.143 1.00 65.12 176 PHE A C 1
ATOM 1421 O O . PHE A 1 176 ? -13.679 -1.214 24.104 1.00 65.12 176 PHE A O 1
ATOM 1428 N N . ILE A 1 177 ? -14.032 -3.360 23.537 1.00 62.41 177 ILE A N 1
ATOM 1429 C CA . ILE A 1 177 ? -15.227 -3.101 22.708 1.00 62.41 177 ILE A CA 1
ATOM 1430 C C . ILE A 1 177 ? -16.333 -2.431 23.523 1.00 62.41 177 ILE A C 1
ATOM 1432 O O . ILE A 1 177 ? -16.892 -1.422 23.105 1.00 62.41 177 ILE A O 1
ATOM 1436 N N . ILE A 1 178 ? -16.622 -2.969 24.709 1.00 60.72 178 ILE A N 1
ATOM 1437 C CA . ILE A 1 178 ? -17.672 -2.438 25.583 1.00 60.72 178 ILE A CA 1
ATOM 1438 C C . ILE A 1 178 ? -17.324 -1.013 26.034 1.00 60.72 178 ILE A C 1
ATOM 1440 O O . ILE A 1 178 ? -18.190 -0.142 26.031 1.00 60.72 178 ILE A O 1
ATOM 1444 N N . LYS A 1 179 ? -16.054 -0.743 26.370 1.00 71.75 179 LYS A N 1
ATOM 1445 C CA . LYS A 1 179 ? -15.597 0.605 26.743 1.00 71.75 179 LYS A CA 1
ATOM 1446 C C . LYS A 1 179 ? -15.724 1.608 25.599 1.00 71.75 179 LYS A C 1
ATOM 1448 O O . LYS A 1 179 ? -16.182 2.721 25.841 1.00 71.75 179 LYS A O 1
ATOM 1453 N N . GLU A 1 180 ? -15.332 1.228 24.385 1.00 69.19 180 GLU A N 1
ATOM 1454 C CA . GLU A 1 180 ? -15.414 2.108 23.213 1.00 69.19 180 GLU A CA 1
ATOM 1455 C C . GLU A 1 180 ? -16.882 2.413 22.863 1.00 69.19 180 GLU A C 1
ATOM 1457 O O . GLU A 1 180 ? -17.233 3.572 22.657 1.00 69.19 180 GLU A O 1
ATOM 1462 N N . LEU A 1 181 ? -17.763 1.402 22.926 1.00 65.25 181 LEU A N 1
ATOM 1463 C CA . LEU A 1 181 ? -19.206 1.559 22.704 1.00 65.25 181 LEU A CA 1
ATOM 1464 C C . LEU A 1 181 ? -19.876 2.470 23.739 1.00 65.25 181 LEU A C 1
ATOM 1466 O O . LEU A 1 181 ? -20.684 3.322 23.375 1.00 65.25 181 LEU A O 1
ATOM 1470 N N . ILE A 1 182 ? -19.535 2.326 25.023 1.00 72.12 182 ILE A N 1
ATOM 1471 C CA . ILE A 1 182 ? -20.067 3.193 26.087 1.00 72.12 182 ILE A CA 1
ATOM 1472 C C . ILE A 1 182 ? -19.601 4.640 25.890 1.00 72.12 182 ILE A C 1
ATOM 1474 O O . ILE A 1 182 ? -20.376 5.572 26.105 1.00 72.12 182 ILE A O 1
ATOM 1478 N N . ASN A 1 183 ? -18.348 4.842 25.478 1.00 78.81 183 ASN A N 1
ATOM 1479 C CA . ASN A 1 183 ? -17.796 6.178 25.286 1.00 78.81 183 ASN A CA 1
ATOM 1480 C C . ASN A 1 183 ? -18.429 6.894 24.081 1.00 78.81 183 ASN A C 1
ATOM 1482 O O . ASN A 1 183 ? -18.753 8.076 24.177 1.00 78.81 183 ASN A O 1
ATOM 1486 N N . ASP A 1 184 ? -18.675 6.177 22.982 1.00 67.50 184 ASP A N 1
ATOM 1487 C CA . ASP A 1 184 ? -19.386 6.721 21.819 1.00 67.50 184 ASP A CA 1
ATOM 1488 C C . ASP A 1 184 ? -20.864 7.004 22.123 1.00 67.50 184 ASP A C 1
ATOM 1490 O O . ASP A 1 184 ? -21.367 8.062 21.744 1.00 67.50 184 ASP A O 1
ATOM 1494 N N . ALA A 1 185 ? -21.550 6.125 22.868 1.00 66.56 185 ALA A N 1
ATOM 1495 C CA . ALA A 1 185 ? -22.924 6.373 23.312 1.00 66.56 185 ALA A CA 1
ATOM 1496 C C . ALA A 1 185 ? -23.013 7.651 24.158 1.00 66.56 185 ALA A C 1
ATOM 1498 O O . ALA A 1 185 ? -23.875 8.498 23.926 1.00 66.56 185 ALA A O 1
ATOM 1499 N N . LYS A 1 186 ? -22.066 7.834 25.085 1.00 72.06 186 LYS A N 1
ATOM 1500 C CA . LYS A 1 186 ? -21.979 9.035 25.919 1.00 72.06 186 LYS A CA 1
ATOM 1501 C C . LYS A 1 18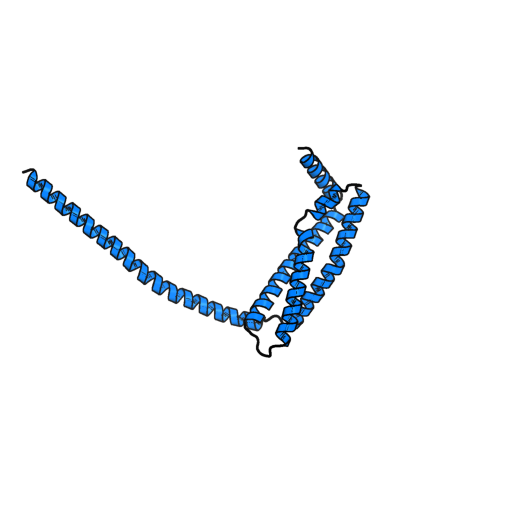6 ? -21.748 10.297 25.084 1.00 72.06 186 LYS A C 1
ATOM 1503 O O . LYS A 1 186 ? -22.400 11.302 25.325 1.00 72.06 186 LYS A O 1
ATOM 1508 N N . LYS A 1 187 ? -20.885 10.219 24.068 1.00 76.81 187 LYS A N 1
ATOM 1509 C CA . LYS A 1 187 ? -20.592 11.331 23.154 1.00 76.81 187 LYS A CA 1
ATOM 1510 C C . LYS A 1 187 ? -21.751 11.675 22.211 1.00 76.81 187 LYS A C 1
ATOM 1512 O O . LYS A 1 187 ? -21.810 12.790 21.720 1.00 76.81 187 LYS A O 1
ATOM 1517 N N . SER A 1 188 ? -22.641 10.725 21.920 1.00 65.06 188 SER A N 1
ATOM 1518 C CA . SER A 1 188 ? -23.846 10.966 21.108 1.00 65.06 188 SER A CA 1
ATOM 1519 C C . SER A 1 188 ? -25.024 11.555 21.892 1.00 65.06 188 SER A C 1
ATOM 1521 O O . SER A 1 188 ? -25.999 11.987 21.282 1.00 65.06 188 SER A O 1
ATOM 1523 N N . LEU A 1 189 ? -24.947 11.523 23.226 1.00 63.22 189 LEU A N 1
ATOM 1524 C CA . LEU A 1 189 ? -25.944 12.082 24.142 1.00 63.22 189 LEU A CA 1
ATOM 1525 C C . LEU A 1 189 ? -25.600 13.510 24.605 1.00 63.22 189 LEU A C 1
ATOM 1527 O O . LEU A 1 189 ? -26.462 14.161 25.193 1.00 63.22 189 LEU A O 1
ATOM 1531 N N . GLU A 1 190 ? -24.369 13.969 24.359 1.00 61.53 190 GLU A N 1
ATOM 1532 C CA . GLU A 1 190 ? -23.924 15.369 24.493 1.00 61.53 190 GLU A CA 1
ATOM 1533 C C . GLU A 1 190 ? -24.137 16.136 23.181 1.00 61.53 190 GLU A C 1
ATOM 1535 O O . GLU A 1 190 ? -24.555 17.313 23.264 1.00 61.53 190 GLU A O 1
#

Foldseek 3Di:
DVVVVVVVVVVVVVVVVVVVVVVVVCVVVVVVVVCVVVVVVVVVVVVVVVVVVVVVLVVPQQDLVNLVVLLVVLVVCCVPVVVVLVVLLVVVCVVVVDPVSNVVSCPPPLVVCLVVLSVVLSVLSVVLSVVVVVDPDPDVVSSVSSVVSVVSSVVSVVSSVVVVVVSVCVVPDVPVSVVVVVVVVVVVVD

Radius of gyration: 32.95 Å; chains: 1; bounding box: 56×96×53 Å

Secondary structure (DSSP, 8-state):
-HHHHHHHHHHHHHHHHHHHHHHHHHHHHHHHHHHHHHHHHHHHHHHHHHHHHHHHHHHTPPPHHHHHHHHHHHHHHHHHHHHHHHHHHHHHHHHHT-HHHHHHHHH-HHHHHHHHHHHHHHHHHHHHHHHHHH-SS--HHHHHHHHHHHHHHHHHHHHHHHHHHHHHHHHH-HHHHHHHHHHHHHHHH-

pLDDT: mean 70.94, std 11.35, range [49.03, 90.12]

Sequence (190 aa):
MFKVWLSKIKNNLILVDILSVGFLLGYVFGYSHFFDNMSVHFLDVIIQNLKLFKGILVMFQPNPDFLSDVAAFEAAVVAFLIPLSIEIISKVSERYESEITVRVFEKRLSNRWLPYLLMLNIGLAVILRFSNNSTNGSSGSLVVLSWLTLIFFISMAFMILQVIMNIKKFMTDKQFIIKELINDAKKSLE